Protein AF-K0Z8U5-F1 (afdb_monomer)

Nearest PDB structures (foldseek):
  7yaj-assembly1_A  TM=8.396E-01  e=2.736E-17  Homo sapiens
  8uyb-assembly1_A  TM=8.601E-01  e=5.332E-15  Escherichia coli K-12
  7yam-assembly1_A  TM=5.544E-01  e=5.414E-17  Homo sapiens
  6jxj-assembly1_A  TM=5.441E-01  e=4.461E-16  Sus scrofa
  3gwi-assembly1_A  TM=9.296E-01  e=2.106E-07  Escherichia coli K-12

Solvent-accessible surface area (backbone atoms only — not comparable to full-atom values): 11812 Å² total; per-residue (Å²): 96,87,86,70,42,52,50,75,49,80,42,83,42,98,88,65,31,29,40,35,44,36,39,26,40,48,82,56,49,54,79,26,38,53,25,32,39,62,93,82,50,73,43,70,62,48,70,70,56,50,52,51,52,53,50,54,51,49,58,40,16,58,68,38,21,54,61,35,26,38,29,31,43,80,36,78,64,82,67,94,60,93,40,68,74,71,66,61,43,73,20,32,33,58,50,78,46,73,43,74,77,77,75,62,86,63,50,37,56,52,44,50,54,34,48,76,72,71,41,85,68,70,49,77,38,67,46,55,57,57,27,48,50,34,46,31,36,75,35,59,64,40,59,87,85,61,84,68,80,32,70,43,41,38,68,62,53,70,74,44,51,72,74,55,39,48,75,49,54,83,60,44,43,33,34,17,49,43,52,60,68,49,54,56,50,54,53,50,36,46,43,74,73,72,44,90,82,85,86,86,75,93,51,87,70,66,112

Secondary structure (DSSP, 8-state):
-TTT-EEEEEEE-TTS-EEEEEEE-HHHHGGGEEEEEETTEEEE--HHHHHHHHHHHHHHHHTT-EEEEEEEEEESS--SS--HHHHSSSEEEEEEEEE--PPPTTHHHHHHHHHHTT----EE-SS-HHHHHHHHHHTTSS-TT--S--EEEHHHHHHS-HHHHHHHGGG-SEEES--HHHHHHHHHHHHHTT-------SSGGG-

pLDDT: mean 90.44, std 9.4, range [39.78, 98.44]

Structure (mmCIF, N/CA/C/O backbone):
data_AF-K0Z8U5-F1
#
_entry.id   AF-K0Z8U5-F1
#
loop_
_atom_site.group_PDB
_atom_site.id
_atom_site.type_symbol
_atom_site.label_atom_id
_atom_site.label_alt_id
_atom_site.label_comp_id
_atom_site.label_asym_id
_atom_site.label_entity_id
_atom_site.label_seq_id
_atom_site.pdbx_PDB_ins_code
_atom_site.Cartn_x
_atom_site.Cartn_y
_atom_site.Cartn_z
_atom_site.occu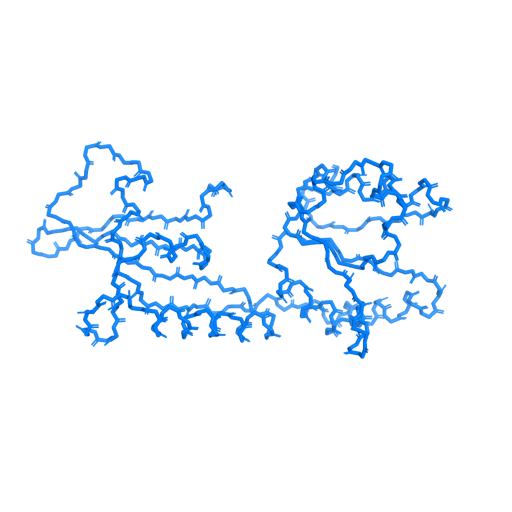pancy
_atom_site.B_iso_or_equiv
_atom_site.auth_seq_id
_atom_site.auth_comp_id
_atom_site.auth_asym_id
_atom_site.auth_atom_id
_atom_site.pdbx_PDB_model_num
ATOM 1 N N . ASP A 1 1 ? 13.680 -0.172 2.519 1.00 65.56 1 ASP A N 1
ATOM 2 C CA . ASP A 1 1 ? 13.754 1.242 2.908 1.00 65.56 1 ASP A CA 1
ATOM 3 C C . ASP A 1 1 ? 12.337 1.789 2.877 1.00 65.56 1 ASP A C 1
ATOM 5 O O . ASP A 1 1 ? 11.680 1.732 1.836 1.00 65.56 1 ASP A O 1
ATOM 9 N N . SER A 1 2 ? 11.855 2.156 4.061 1.00 70.56 2 SER A N 1
ATOM 10 C CA . SER A 1 2 ? 10.482 2.579 4.344 1.00 70.56 2 SER A CA 1
ATOM 11 C C . SER A 1 2 ? 10.116 3.881 3.635 1.00 70.56 2 SER A C 1
ATOM 13 O O . SER A 1 2 ? 8.944 4.080 3.312 1.00 70.56 2 SER A O 1
ATOM 15 N N . ASP A 1 3 ? 11.115 4.715 3.342 1.00 73.06 3 ASP A N 1
ATOM 16 C CA . ASP A 1 3 ? 10.921 6.046 2.775 1.00 73.06 3 ASP A CA 1
ATOM 17 C C . ASP A 1 3 ? 10.650 5.935 1.276 1.00 73.06 3 ASP A C 1
ATOM 19 O O . ASP A 1 3 ? 9.645 6.435 0.769 1.00 73.06 3 ASP A O 1
ATOM 23 N N . ARG A 1 4 ? 11.497 5.184 0.559 1.00 84.00 4 ARG A N 1
ATOM 24 C CA . ARG A 1 4 ? 11.338 4.988 -0.893 1.00 84.00 4 ARG A CA 1
ATOM 25 C C . ARG A 1 4 ? 10.306 3.930 -1.269 1.00 84.00 4 ARG A C 1
ATOM 27 O O . ARG A 1 4 ? 9.745 4.008 -2.354 1.00 84.00 4 ARG A O 1
ATOM 34 N N . LYS A 1 5 ? 10.063 2.929 -0.411 1.00 89.44 5 LYS A N 1
ATOM 35 C CA . LYS A 1 5 ? 9.128 1.804 -0.661 1.00 89.44 5 LYS A CA 1
ATOM 36 C C . LYS A 1 5 ? 9.431 1.003 -1.939 1.00 89.44 5 LYS A C 1
ATOM 38 O O . LYS A 1 5 ? 8.542 0.379 -2.522 1.00 89.44 5 LYS A O 1
ATOM 43 N N . LEU A 1 6 ? 10.697 1.006 -2.348 1.00 94.00 6 LEU A N 1
ATOM 44 C CA . LEU A 1 6 ? 11.231 0.288 -3.501 1.00 94.00 6 LEU A CA 1
ATOM 45 C C . LEU A 1 6 ? 12.344 -0.673 -3.066 1.00 94.00 6 LEU A C 1
ATOM 47 O O . LEU A 1 6 ? 12.967 -0.516 -2.011 1.00 94.00 6 LEU A O 1
ATOM 51 N N . MET A 1 7 ? 12.594 -1.670 -3.907 1.00 95.06 7 MET A N 1
ATOM 52 C CA . MET A 1 7 ? 13.719 -2.592 -3.836 1.00 95.06 7 MET A CA 1
ATOM 53 C C . MET A 1 7 ? 14.239 -2.818 -5.253 1.00 95.06 7 MET A C 1
ATOM 55 O O . MET A 1 7 ? 13.451 -3.105 -6.152 1.00 95.06 7 MET A O 1
ATOM 59 N N . SER A 1 8 ? 15.555 -2.758 -5.431 1.00 95.25 8 SER A N 1
ATOM 60 C CA . SER A 1 8 ? 16.218 -3.019 -6.706 1.00 95.25 8 SER A CA 1
ATOM 61 C C . SER A 1 8 ? 17.314 -4.067 -6.568 1.00 95.25 8 SER A C 1
ATOM 63 O O . SER A 1 8 ? 17.869 -4.284 -5.490 1.00 95.25 8 SER A O 1
ATOM 65 N N . THR A 1 9 ? 17.596 -4.742 -7.677 1.00 95.38 9 THR A N 1
ATOM 66 C CA . THR A 1 9 ? 18.697 -5.697 -7.827 1.00 95.38 9 THR A CA 1
ATOM 67 C C . THR A 1 9 ? 19.307 -5.541 -9.215 1.00 95.38 9 THR A C 1
ATOM 69 O O . THR A 1 9 ? 18.602 -5.174 -10.155 1.00 95.38 9 THR A O 1
ATOM 72 N N . VAL A 1 10 ? 20.606 -5.807 -9.338 1.00 95.94 10 VAL A N 1
ATOM 73 C CA . VAL A 1 10 ? 21.349 -5.697 -10.598 1.00 95.94 10 VAL A CA 1
ATOM 74 C C . VAL A 1 10 ? 21.877 -7.073 -10.979 1.00 95.94 10 VAL A C 1
ATOM 76 O O . VAL A 1 10 ? 22.509 -7.734 -10.156 1.00 95.94 10 VAL A O 1
ATOM 79 N N . HIS A 1 11 ? 21.619 -7.501 -12.213 1.00 96.19 11 HIS A N 1
ATOM 80 C CA . HIS A 1 11 ? 21.970 -8.832 -12.712 1.00 96.19 11 HIS A CA 1
ATOM 81 C C . HIS A 1 11 ? 22.732 -8.721 -14.033 1.00 96.19 11 HIS A C 1
ATOM 83 O O . HIS A 1 11 ? 22.285 -7.981 -14.910 1.00 96.19 11 HIS A O 1
ATOM 89 N N . PRO A 1 12 ? 23.851 -9.438 -14.219 1.00 96.69 12 PRO A N 1
ATOM 90 C CA . PRO A 1 12 ? 24.542 -9.468 -15.503 1.00 96.69 12 PRO A CA 1
ATOM 91 C C . PRO A 1 12 ? 23.703 -10.200 -16.561 1.00 96.69 12 PRO A C 1
ATOM 93 O O . PRO A 1 12 ? 23.043 -11.199 -16.267 1.00 96.69 12 PRO A O 1
ATOM 96 N N . LEU A 1 13 ? 23.761 -9.717 -17.799 1.00 96.88 13 LEU A N 1
ATOM 97 C CA . LEU A 1 13 ? 23.149 -10.328 -18.976 1.00 96.88 13 LEU A CA 1
ATOM 98 C C . LEU A 1 13 ? 24.218 -10.973 -19.880 1.00 96.88 13 LEU A C 1
ATOM 100 O O . LEU A 1 13 ? 25.388 -10.583 -19.831 1.00 96.88 13 LEU A O 1
ATOM 104 N N . PRO A 1 14 ? 23.848 -11.956 -20.727 1.00 95.44 14 PRO A N 1
ATOM 105 C CA . PRO A 1 14 ? 24.805 -12.671 -21.580 1.00 95.44 14 PRO A CA 1
ATOM 106 C C . PRO A 1 14 ? 25.551 -11.801 -22.602 1.00 95.44 14 PRO A C 1
ATOM 108 O O . PRO A 1 14 ? 26.626 -12.181 -23.056 1.00 95.44 14 PRO A O 1
ATOM 111 N N . ASP A 1 15 ? 24.988 -10.653 -22.978 1.00 94.19 15 ASP A N 1
ATOM 112 C CA . ASP A 1 15 ? 25.557 -9.697 -23.934 1.00 94.19 15 ASP A CA 1
ATOM 113 C C . ASP A 1 15 ? 26.516 -8.681 -23.284 1.00 94.19 15 ASP A C 1
ATOM 115 O O . ASP A 1 15 ? 26.980 -7.755 -23.947 1.00 94.19 15 ASP A O 1
ATOM 119 N N . GLY A 1 16 ? 26.826 -8.854 -21.994 1.00 93.75 16 GLY A N 1
ATOM 120 C CA . GLY A 1 16 ? 27.698 -7.965 -21.227 1.00 93.75 16 GLY A CA 1
ATOM 121 C C . GLY A 1 16 ? 26.987 -6.751 -20.625 1.00 93.75 16 GLY A C 1
ATOM 122 O O . GLY A 1 16 ? 27.638 -5.965 -19.940 1.00 93.75 16 GLY A O 1
ATOM 123 N N . LYS A 1 17 ? 25.673 -6.604 -20.841 1.00 96.81 17 LYS A N 1
ATOM 124 C CA . LYS A 1 17 ? 24.851 -5.569 -20.201 1.00 96.81 17 LYS A CA 1
ATOM 125 C C . LYS A 1 17 ? 24.371 -6.010 -18.821 1.00 96.81 17 LYS A C 1
ATOM 127 O O . LYS A 1 17 ? 24.611 -7.135 -18.383 1.00 96.81 17 LYS A O 1
ATOM 132 N N . PHE A 1 18 ? 23.643 -5.133 -18.138 1.00 96.75 18 PHE A N 1
ATOM 133 C CA . PHE A 1 18 ? 23.061 -5.406 -16.830 1.00 96.75 18 PHE A CA 1
ATOM 134 C C . PHE A 1 18 ? 21.564 -5.109 -16.814 1.00 96.75 18 PHE A C 1
ATOM 136 O O . PHE A 1 18 ? 21.116 -4.063 -17.281 1.00 96.75 18 PHE A O 1
ATOM 143 N N . LEU A 1 19 ? 20.797 -6.017 -16.218 1.00 96.94 19 LEU A N 1
ATOM 144 C CA . LEU A 1 19 ? 19.397 -5.829 -15.870 1.00 96.94 19 LEU A CA 1
ATOM 145 C C . LEU A 1 19 ? 19.305 -5.214 -14.476 1.00 96.94 19 LEU A C 1
ATOM 147 O O . LEU A 1 19 ? 19.685 -5.847 -13.491 1.00 96.94 19 LEU A O 1
ATOM 151 N N . VAL A 1 20 ? 18.730 -4.021 -14.381 1.00 97.44 20 VAL A N 1
ATOM 152 C CA . VAL A 1 20 ? 18.269 -3.462 -13.111 1.00 97.44 20 VAL A CA 1
ATOM 153 C C . VAL A 1 20 ? 16.794 -3.810 -12.967 1.00 97.44 20 VAL A C 1
ATOM 155 O O . VAL A 1 20 ? 15.966 -3.275 -13.698 1.00 97.44 20 VAL A O 1
ATOM 158 N N . ALA A 1 21 ? 16.467 -4.713 -12.046 1.00 97.56 21 ALA A N 1
ATOM 159 C CA . ALA A 1 21 ? 15.095 -5.109 -11.746 1.00 97.56 21 ALA A CA 1
ATOM 160 C C . ALA A 1 21 ? 14.625 -4.411 -10.469 1.00 97.56 21 ALA A C 1
ATOM 162 O O . ALA A 1 21 ? 15.293 -4.503 -9.435 1.00 97.56 21 ALA A O 1
ATOM 163 N N . VAL A 1 22 ? 13.477 -3.739 -10.537 1.00 97.62 22 VAL A N 1
ATOM 164 C CA . VAL A 1 22 ? 12.909 -2.944 -9.446 1.00 97.62 22 VAL A CA 1
ATOM 165 C C . VAL A 1 22 ? 11.493 -3.422 -9.147 1.00 97.62 22 VAL A C 1
ATOM 167 O O . VAL A 1 22 ? 10.680 -3.611 -10.050 1.00 97.62 22 VAL A O 1
ATOM 170 N N . LYS A 1 23 ? 11.183 -3.592 -7.863 1.00 97.06 23 LYS A N 1
ATOM 171 C CA . LYS A 1 23 ? 9.817 -3.805 -7.381 1.00 97.06 23 LYS A CA 1
ATOM 172 C C . LYS A 1 23 ? 9.485 -2.833 -6.264 1.00 97.06 23 LYS A C 1
ATOM 174 O O . LYS A 1 23 ? 10.374 -2.407 -5.525 1.00 97.06 23 LYS A O 1
ATOM 179 N N . GLY A 1 24 ? 8.207 -2.539 -6.078 1.00 95.06 24 GLY A N 1
ATOM 180 C CA . GLY A 1 24 ? 7.781 -1.747 -4.932 1.00 95.06 24 GLY A CA 1
ATOM 181 C C . GLY A 1 24 ? 6.331 -1.313 -4.984 1.00 95.06 24 GLY A C 1
ATOM 182 O O . GLY A 1 24 ? 5.525 -1.888 -5.717 1.00 95.06 24 GLY A O 1
ATOM 183 N N . ALA A 1 25 ? 6.013 -0.306 -4.173 1.00 92.62 25 ALA A N 1
ATOM 184 C CA . ALA A 1 25 ? 4.680 0.277 -4.130 1.00 92.62 25 ALA A CA 1
ATOM 185 C C . ALA A 1 25 ? 4.326 0.915 -5.496 1.00 92.62 25 ALA A C 1
ATOM 187 O O . ALA A 1 25 ? 5.146 1.682 -6.017 1.00 92.62 25 ALA A O 1
ATOM 188 N N . PRO A 1 26 ? 3.150 0.617 -6.086 1.00 94.19 26 PRO A N 1
ATOM 189 C CA . PRO A 1 26 ? 2.773 1.110 -7.414 1.00 94.19 26 PRO A CA 1
ATOM 190 C C . PRO A 1 26 ? 2.862 2.633 -7.565 1.00 94.19 26 PRO A C 1
ATOM 192 O O . PRO A 1 26 ? 3.443 3.121 -8.533 1.00 94.19 26 PRO A O 1
ATOM 195 N N . ASP A 1 27 ? 2.388 3.379 -6.564 1.00 90.12 27 ASP A N 1
ATOM 196 C CA . ASP A 1 27 ? 2.393 4.846 -6.517 1.00 90.12 27 ASP A CA 1
ATOM 197 C C . ASP A 1 27 ? 3.803 5.456 -6.530 1.00 90.12 27 ASP A C 1
ATOM 199 O O . ASP A 1 27 ? 4.004 6.563 -7.030 1.00 90.12 27 ASP A O 1
ATOM 203 N N . GLN A 1 28 ? 4.792 4.746 -5.983 1.00 92.94 28 GLN A N 1
ATOM 204 C CA . GLN A 1 28 ? 6.182 5.205 -5.947 1.00 92.94 28 GLN A CA 1
ATOM 205 C C . GLN A 1 28 ? 6.966 4.767 -7.179 1.00 92.94 28 GLN A C 1
ATOM 207 O O . GLN A 1 28 ? 7.781 5.535 -7.688 1.00 92.94 28 GLN A O 1
ATOM 212 N N . LEU A 1 29 ? 6.729 3.547 -7.670 1.00 95.75 29 LEU A N 1
ATOM 213 C CA . LEU A 1 29 ? 7.458 3.013 -8.817 1.00 95.75 29 LEU A CA 1
ATOM 214 C C . LEU A 1 29 ? 7.045 3.705 -10.118 1.00 95.75 29 LEU A C 1
ATOM 216 O O . LEU A 1 29 ? 7.905 4.020 -10.940 1.00 95.75 29 LEU A O 1
ATOM 220 N N . LEU A 1 30 ? 5.748 3.972 -10.298 1.00 95.38 30 LEU A N 1
ATOM 221 C CA . LEU A 1 30 ? 5.225 4.537 -11.542 1.00 95.38 30 LEU A CA 1
ATOM 222 C C . LEU A 1 30 ? 5.772 5.944 -11.816 1.00 95.38 30 LEU A C 1
ATOM 224 O O . LEU A 1 30 ? 6.106 6.250 -12.955 1.00 95.38 30 LEU A O 1
ATOM 228 N N . LYS A 1 31 ? 6.014 6.743 -10.766 1.00 94.56 31 LYS A N 1
ATOM 229 C CA . LYS A 1 31 ? 6.680 8.061 -10.849 1.00 94.56 31 LYS A CA 1
ATOM 230 C C . LYS A 1 31 ? 8.076 8.012 -11.478 1.00 94.56 31 LYS A C 1
ATOM 232 O O . LYS A 1 31 ? 8.595 9.044 -11.887 1.00 94.56 31 LYS A O 1
ATOM 237 N N . ARG A 1 32 ? 8.701 6.833 -11.512 1.00 95.88 32 ARG A N 1
ATOM 238 C CA . ARG A 1 32 ? 10.060 6.613 -12.024 1.00 95.88 32 ARG A CA 1
ATOM 239 C C . ARG A 1 32 ? 10.087 5.864 -13.357 1.00 95.88 32 ARG A C 1
ATOM 241 O O . ARG A 1 32 ? 11.167 5.588 -13.889 1.00 95.88 32 ARG 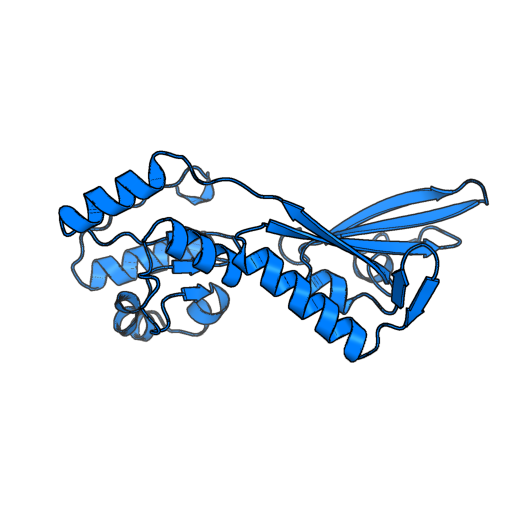A O 1
ATOM 248 N N . CYS A 1 33 ? 8.916 5.511 -13.883 1.00 97.56 33 CYS A N 1
ATOM 249 C CA . CYS A 1 33 ? 8.766 4.813 -15.149 1.00 97.56 33 CYS A CA 1
ATOM 250 C C . CYS A 1 33 ? 8.529 5.816 -16.282 1.00 97.56 33 CYS A C 1
ATOM 252 O O . CYS A 1 33 ? 7.725 6.732 -16.154 1.00 97.56 33 CYS A O 1
ATOM 254 N N . VAL A 1 34 ? 9.216 5.619 -17.404 1.00 97.25 34 VAL A N 1
ATOM 255 C CA . VAL A 1 34 ? 9.076 6.445 -18.620 1.00 97.25 34 VAL A CA 1
ATOM 256 C C . VAL A 1 34 ? 8.438 5.669 -19.771 1.00 97.25 34 VAL A C 1
ATOM 258 O O . VAL A 1 34 ? 7.909 6.253 -20.715 1.00 97.25 34 VAL A O 1
ATOM 261 N N . ALA A 1 35 ? 8.475 4.340 -19.693 1.00 97.88 35 ALA A N 1
ATOM 262 C CA . ALA A 1 35 ? 7.951 3.430 -20.696 1.00 97.88 35 ALA A CA 1
ATOM 263 C C . ALA A 1 35 ? 7.291 2.219 -20.034 1.00 97.88 35 ALA A C 1
ATOM 265 O O . ALA A 1 35 ? 7.452 1.982 -18.837 1.00 97.88 35 ALA A O 1
ATOM 266 N N . ARG A 1 36 ? 6.555 1.449 -20.826 1.00 97.50 36 ARG A N 1
ATOM 267 C CA . ARG A 1 36 ? 5.916 0.189 -20.453 1.00 97.50 36 ARG A CA 1
ATOM 268 C C . ARG A 1 36 ? 6.308 -0.899 -21.436 1.00 97.50 36 ARG A C 1
ATOM 270 O O . ARG A 1 36 ? 6.367 -0.648 -22.637 1.00 97.50 36 ARG A O 1
ATOM 277 N N . ASP A 1 37 ? 6.503 -2.103 -20.931 1.00 97.62 37 ASP A N 1
ATOM 278 C CA . ASP A 1 37 ? 6.678 -3.309 -21.723 1.00 97.62 37 ASP A CA 1
ATOM 279 C C . ASP A 1 37 ? 5.365 -4.098 -21.732 1.00 97.62 37 ASP A C 1
ATOM 281 O O . ASP A 1 37 ? 4.849 -4.495 -20.687 1.00 97.62 37 ASP A O 1
ATOM 285 N N . LYS A 1 38 ? 4.811 -4.321 -22.925 1.00 94.25 38 LYS A N 1
ATOM 286 C CA . LYS A 1 38 ? 3.685 -5.229 -23.138 1.00 94.25 38 LYS A CA 1
ATOM 287 C C . LYS A 1 38 ? 4.152 -6.418 -23.970 1.00 94.25 38 LYS A C 1
ATOM 289 O O . LYS A 1 38 ? 3.986 -6.434 -25.186 1.00 94.25 38 LYS A O 1
ATOM 294 N N . ALA A 1 39 ? 4.699 -7.427 -23.294 1.00 91.88 39 ALA A N 1
ATOM 295 C CA . ALA A 1 39 ? 5.162 -8.674 -23.909 1.00 91.88 39 ALA A CA 1
ATOM 296 C C . ALA A 1 39 ? 6.176 -8.462 -25.057 1.00 91.88 39 ALA A C 1
ATOM 298 O O . ALA A 1 39 ? 6.078 -9.085 -26.113 1.00 91.88 39 ALA A O 1
ATOM 299 N N . GLY A 1 40 ? 7.144 -7.573 -24.844 1.00 93.06 40 GLY A N 1
ATOM 300 C CA . GLY A 1 40 ? 8.189 -7.182 -25.790 1.00 93.06 40 GLY A CA 1
ATOM 301 C C . GLY A 1 40 ? 7.898 -5.883 -26.546 1.00 93.06 40 GLY A C 1
ATOM 302 O O . GLY A 1 40 ? 8.814 -5.315 -27.138 1.00 93.06 40 GLY A O 1
ATOM 303 N N . ASP A 1 41 ? 6.656 -5.387 -26.527 1.00 95.75 41 ASP A N 1
ATOM 304 C CA . ASP A 1 41 ? 6.315 -4.070 -27.071 1.00 95.75 41 ASP A CA 1
ATOM 305 C C . ASP A 1 41 ? 6.639 -2.982 -26.039 1.00 95.75 41 ASP A C 1
ATOM 307 O O . ASP A 1 41 ? 5.860 -2.742 -25.110 1.00 95.75 41 ASP A O 1
ATOM 311 N N . VAL A 1 42 ? 7.798 -2.338 -26.189 1.00 97.50 42 VAL A N 1
ATOM 312 C CA . VAL A 1 42 ? 8.224 -1.228 -25.329 1.00 97.50 42 VAL A CA 1
ATOM 313 C C . VAL A 1 42 ? 7.766 0.097 -25.929 1.00 97.50 42 VAL A C 1
ATOM 315 O O . VAL A 1 42 ? 8.223 0.493 -27.000 1.00 97.50 42 VAL A O 1
ATOM 318 N N . ALA A 1 43 ? 6.899 0.812 -25.212 1.00 97.19 43 ALA A N 1
ATOM 319 C CA . ALA A 1 43 ? 6.380 2.114 -25.628 1.00 97.19 43 ALA A CA 1
ATOM 320 C C . ALA A 1 43 ? 6.370 3.111 -24.457 1.00 97.19 43 ALA A C 1
ATOM 322 O O . ALA A 1 43 ? 6.282 2.678 -23.307 1.00 97.19 43 ALA A O 1
ATOM 323 N N . PRO A 1 44 ? 6.433 4.432 -24.708 1.00 97.56 44 PRO A N 1
ATOM 324 C CA . PRO A 1 44 ? 6.260 5.436 -23.660 1.00 97.56 44 PRO A CA 1
ATOM 325 C C . PRO A 1 44 ? 4.946 5.252 -22.890 1.00 97.56 44 PRO A C 1
ATOM 327 O O . PRO A 1 44 ? 3.944 4.810 -23.459 1.00 97.56 44 PRO A O 1
ATOM 330 N N . ILE A 1 45 ? 4.945 5.602 -21.603 1.00 96.25 45 ILE A N 1
ATOM 331 C CA . ILE A 1 45 ? 3.702 5.699 -20.829 1.00 96.25 45 ILE A CA 1
ATOM 332 C C . ILE A 1 45 ? 3.045 7.031 -21.193 1.00 96.25 45 ILE A C 1
ATOM 334 O O . ILE A 1 45 ? 3.563 8.093 -20.856 1.00 96.25 45 ILE A O 1
ATOM 338 N N . ASP A 1 46 ? 1.925 6.964 -21.908 1.00 94.62 46 ASP A N 1
ATOM 339 C CA . ASP A 1 46 ? 1.042 8.107 -22.123 1.00 94.62 46 ASP A CA 1
ATOM 340 C C . ASP A 1 46 ? -0.047 8.173 -21.037 1.00 94.62 46 ASP A C 1
ATOM 342 O O . ASP A 1 46 ? -0.153 7.294 -20.179 1.00 94.62 46 ASP A O 1
ATOM 346 N N . GLU A 1 47 ? -0.864 9.227 -21.074 1.00 94.38 47 GLU A N 1
ATOM 347 C CA . GLU A 1 47 ? -1.950 9.453 -20.111 1.00 94.38 47 GLU A CA 1
ATOM 348 C C . GLU A 1 47 ? -2.934 8.272 -20.064 1.00 94.38 47 GLU A C 1
ATOM 350 O O . GLU A 1 47 ? -3.279 7.794 -18.988 1.00 94.38 47 GLU A O 1
ATOM 355 N N . LYS A 1 48 ? -3.289 7.702 -21.223 1.00 95.12 48 LYS A N 1
ATOM 356 C CA . LYS A 1 48 ? -4.217 6.562 -21.298 1.00 95.12 48 LYS A CA 1
ATOM 357 C C . LYS A 1 48 ? -3.653 5.311 -20.633 1.00 95.12 48 LYS A C 1
ATOM 359 O O . LYS A 1 48 ? -4.385 4.582 -19.967 1.00 95.12 48 LYS A O 1
ATOM 364 N N . VAL A 1 49 ? -2.369 5.024 -20.845 1.00 94.56 49 VAL A N 1
ATOM 365 C CA . VAL A 1 49 ? -1.691 3.900 -20.191 1.00 94.56 49 VAL A CA 1
ATOM 366 C C . VAL A 1 49 ? -1.584 4.150 -18.691 1.00 94.56 49 VAL A C 1
ATOM 368 O O . VAL A 1 49 ? -1.818 3.226 -17.914 1.00 94.56 49 VAL A O 1
ATOM 371 N N . ASN A 1 50 ? -1.256 5.376 -18.285 1.00 94.06 50 ASN A N 1
ATOM 372 C CA . ASN A 1 50 ? -1.173 5.746 -16.879 1.00 94.06 50 ASN A CA 1
ATOM 373 C C . ASN A 1 50 ? -2.518 5.523 -16.167 1.00 94.06 50 ASN A C 1
ATOM 375 O O . ASN A 1 50 ? -2.570 4.814 -15.160 1.00 94.06 50 ASN A O 1
ATOM 379 N N . ASP A 1 51 ? -3.613 6.022 -16.743 1.00 95.31 51 ASP A N 1
ATOM 380 C CA . ASP A 1 51 ? -4.970 5.858 -16.210 1.00 95.31 51 ASP A CA 1
ATOM 381 C C . ASP A 1 51 ? -5.382 4.386 -16.120 1.00 95.31 51 ASP A C 1
ATOM 383 O O . ASP A 1 51 ? -5.972 3.953 -15.128 1.00 95.31 51 ASP A O 1
ATOM 387 N N . LEU A 1 52 ? -5.023 3.582 -17.125 1.00 95.31 52 LEU A N 1
ATOM 388 C CA . LEU A 1 52 ? -5.281 2.144 -17.114 1.00 95.31 52 LEU A CA 1
ATOM 389 C C . LEU A 1 52 ? -4.533 1.435 -15.973 1.00 95.31 52 LEU A C 1
ATOM 391 O O . LEU A 1 52 ? -5.103 0.567 -15.312 1.00 95.31 52 LEU A O 1
ATOM 395 N N . ILE A 1 53 ? -3.269 1.794 -15.720 1.00 95.31 53 ILE A N 1
ATOM 396 C CA . ILE A 1 53 ? -2.485 1.224 -14.612 1.00 95.31 53 ILE A CA 1
ATOM 397 C C . ILE A 1 53 ? -3.118 1.601 -13.269 1.00 95.31 53 ILE A C 1
ATOM 399 O O . ILE A 1 53 ? -3.279 0.731 -12.411 1.00 95.31 53 ILE A O 1
ATOM 403 N N . HIS A 1 54 ? -3.513 2.864 -13.092 1.00 93.69 54 HIS A N 1
ATOM 404 C CA . HIS A 1 54 ? -4.177 3.324 -11.871 1.00 93.69 54 HIS A CA 1
ATOM 405 C C . HIS A 1 54 ? -5.533 2.648 -11.648 1.00 93.69 54 HIS A C 1
ATOM 407 O O . HIS A 1 54 ? -5.824 2.234 -10.524 1.00 93.69 54 HIS A O 1
ATOM 413 N N . THR A 1 55 ? -6.322 2.471 -12.709 1.00 95.31 55 THR A N 1
ATOM 414 C CA . THR A 1 55 ? -7.607 1.760 -12.656 1.00 95.31 55 THR A CA 1
ATOM 415 C C . THR A 1 55 ? -7.400 0.319 -12.194 1.00 95.31 55 THR A C 1
ATOM 417 O O . THR A 1 55 ? -7.970 -0.087 -11.185 1.00 95.31 55 THR A O 1
ATOM 420 N N . ASN A 1 56 ? -6.494 -0.424 -12.839 1.00 95.38 56 ASN A N 1
ATOM 421 C CA . ASN A 1 56 ? -6.200 -1.812 -12.467 1.00 95.38 56 ASN A CA 1
ATOM 422 C C . ASN A 1 56 ? -5.657 -1.934 -11.034 1.00 95.38 56 ASN A C 1
ATOM 424 O O . ASN A 1 56 ? -6.000 -2.872 -10.317 1.00 95.38 56 ASN A O 1
ATOM 428 N N . ASN A 1 57 ? -4.808 -0.996 -10.600 1.00 94.00 57 ASN A N 1
ATOM 429 C CA . ASN A 1 57 ? -4.311 -0.971 -9.225 1.00 94.00 57 ASN A CA 1
ATOM 430 C C . ASN A 1 57 ? -5.453 -0.777 -8.217 1.00 94.00 57 ASN A C 1
ATOM 432 O O . ASN A 1 57 ? -5.503 -1.482 -7.212 1.00 94.00 57 ASN A O 1
ATOM 436 N N . SER A 1 58 ? -6.379 0.138 -8.512 1.00 90.19 58 SER A N 1
ATOM 437 C CA . SER A 1 58 ? -7.539 0.421 -7.660 1.00 90.19 58 SER A CA 1
ATOM 438 C C . SER A 1 58 ? -8.485 -0.782 -7.592 1.00 90.19 58 SER A C 1
ATOM 440 O O . SER A 1 58 ? -8.895 -1.186 -6.508 1.00 90.19 58 SER A O 1
ATOM 442 N N . GLU A 1 59 ? -8.753 -1.442 -8.723 1.00 93.56 59 GLU A N 1
ATOM 443 C CA . GLU A 1 59 ? -9.559 -2.670 -8.769 1.00 93.56 59 GLU A CA 1
ATOM 444 C C . GLU A 1 59 ? -8.941 -3.818 -7.958 1.00 93.56 59 GLU A C 1
ATOM 446 O O . GLU A 1 59 ? -9.655 -4.547 -7.264 1.00 93.56 59 GLU A O 1
ATOM 451 N N . MET A 1 60 ? -7.616 -3.987 -8.020 1.00 93.38 60 MET A N 1
ATOM 452 C CA . MET A 1 60 ? -6.909 -4.966 -7.191 1.00 93.38 60 MET A CA 1
ATOM 453 C C . MET A 1 60 ? -6.979 -4.597 -5.703 1.00 93.38 60 MET A C 1
ATOM 455 O O . MET A 1 60 ? -7.205 -5.470 -4.864 1.00 93.38 60 MET A O 1
ATOM 459 N N . ALA A 1 61 ? -6.829 -3.316 -5.364 1.00 87.12 61 ALA A N 1
ATOM 460 C CA . ALA A 1 61 ? -6.899 -2.852 -3.984 1.00 87.12 61 ALA A CA 1
ATOM 461 C C . ALA A 1 61 ? -8.309 -3.013 -3.386 1.00 87.12 61 ALA A C 1
ATOM 463 O O . ALA A 1 61 ? -8.429 -3.474 -2.254 1.00 87.12 61 ALA A O 1
ATOM 464 N N . HIS A 1 62 ? -9.370 -2.761 -4.164 1.00 87.25 62 HIS A N 1
ATOM 465 C CA . HIS A 1 62 ? -10.765 -3.036 -3.778 1.00 87.25 62 HIS A CA 1
ATOM 466 C C . HIS A 1 62 ? -11.028 -4.528 -3.534 1.00 87.25 62 HIS A C 1
ATOM 468 O O . HIS A 1 62 ? -11.889 -4.909 -2.741 1.00 87.25 62 HIS A O 1
ATOM 474 N N . GLN A 1 63 ? -10.252 -5.399 -4.176 1.00 87.50 63 GLN A N 1
ATOM 475 C CA . GLN A 1 63 ? -10.248 -6.831 -3.889 1.00 87.50 63 GLN A CA 1
ATOM 476 C C . GLN A 1 63 ? -9.407 -7.195 -2.652 1.00 87.50 63 GLN A C 1
ATOM 478 O O . GLN A 1 63 ? -9.179 -8.382 -2.405 1.00 87.50 63 GLN A O 1
ATOM 483 N N . ALA A 1 64 ? -9.000 -6.206 -1.852 1.00 84.88 64 ALA A N 1
ATOM 484 C CA . ALA A 1 64 ? -8.109 -6.335 -0.703 1.00 84.88 64 ALA A CA 1
ATOM 485 C C . ALA A 1 64 ? -6.775 -7.021 -1.040 1.00 84.88 64 ALA A C 1
ATOM 487 O O . ALA A 1 64 ? -6.162 -7.673 -0.196 1.00 84.88 64 ALA A O 1
ATOM 488 N N . LEU A 1 65 ? -6.315 -6.901 -2.288 1.00 88.75 65 LEU A N 1
ATOM 489 C CA . LEU A 1 65 ? -5.008 -7.409 -2.671 1.00 88.75 65 LEU A CA 1
ATOM 490 C C . LEU A 1 65 ? -3.942 -6.396 -2.266 1.00 88.75 65 LEU A C 1
ATOM 492 O O . LEU A 1 65 ? -4.044 -5.201 -2.546 1.00 88.75 65 LEU A O 1
ATOM 496 N N . ARG A 1 66 ? -2.860 -6.892 -1.673 1.00 89.25 66 ARG A N 1
ATOM 497 C CA . ARG A 1 66 ? -1.601 -6.166 -1.578 1.00 89.25 66 ARG A CA 1
ATOM 498 C C . ARG A 1 66 ? -0.962 -6.142 -2.962 1.00 89.25 66 ARG A C 1
ATOM 500 O O . ARG A 1 66 ? -0.577 -7.182 -3.494 1.00 89.25 66 ARG A O 1
ATOM 507 N N . VAL A 1 67 ? -0.836 -4.954 -3.542 1.00 92.25 67 VAL A N 1
ATOM 508 C CA . VAL A 1 67 ? -0.309 -4.787 -4.902 1.00 92.25 67 VAL A CA 1
ATOM 509 C C . VAL A 1 67 ? 1.161 -4.377 -4.869 1.00 92.25 67 VAL A C 1
ATOM 511 O O . VAL A 1 67 ? 1.552 -3.446 -4.163 1.00 92.25 67 VAL A O 1
ATOM 514 N N . LEU A 1 68 ? 1.986 -5.060 -5.660 1.00 95.00 68 LEU A N 1
ATOM 515 C CA . LEU A 1 68 ? 3.343 -4.638 -6.001 1.00 95.00 68 LEU A CA 1
ATOM 516 C C . LEU A 1 68 ? 3.429 -4.347 -7.494 1.00 95.00 68 LEU A C 1
ATOM 518 O O . LEU A 1 68 ? 2.875 -5.079 -8.308 1.00 95.00 68 LEU A O 1
ATOM 522 N N . ALA A 1 69 ? 4.178 -3.313 -7.852 1.00 97.44 69 ALA A N 1
ATOM 523 C CA . ALA A 1 69 ? 4.552 -3.047 -9.230 1.00 97.44 69 ALA A CA 1
ATOM 524 C C . ALA A 1 69 ? 5.967 -3.565 -9.508 1.00 97.44 69 ALA A C 1
ATOM 526 O O . ALA A 1 69 ? 6.831 -3.537 -8.624 1.00 97.44 69 ALA A O 1
ATOM 527 N N . GLY A 1 70 ? 6.192 -4.024 -10.739 1.00 98.00 70 GLY A N 1
ATOM 528 C CA . GLY A 1 70 ? 7.502 -4.407 -11.257 1.00 98.00 70 GLY A CA 1
ATOM 529 C C . GLY A 1 70 ? 7.920 -3.519 -12.425 1.00 98.00 70 GLY A C 1
ATOM 530 O O . GLY A 1 70 ? 7.112 -3.202 -13.302 1.00 98.00 70 GLY A O 1
ATOM 531 N N . ALA A 1 71 ? 9.192 -3.147 -12.469 1.00 98.31 71 ALA A N 1
ATOM 532 C CA . ALA A 1 71 ? 9.785 -2.399 -13.568 1.00 98.31 71 ALA A CA 1
ATOM 533 C C . ALA A 1 71 ? 11.262 -2.771 -13.736 1.00 98.31 71 ALA A C 1
ATOM 535 O O . ALA A 1 71 ? 11.883 -3.329 -12.828 1.00 98.31 71 ALA A O 1
ATOM 536 N N . TYR A 1 72 ? 11.841 -2.462 -14.890 1.00 98.00 72 TYR A N 1
ATOM 537 C CA . TYR A 1 72 ? 13.251 -2.729 -15.149 1.00 98.00 72 TYR A CA 1
ATOM 538 C C . TYR A 1 72 ? 13.903 -1.671 -16.030 1.00 98.00 72 TYR A C 1
ATOM 540 O O . TYR A 1 72 ? 13.230 -0.877 -16.676 1.00 98.00 72 TYR A O 1
ATOM 548 N N . LYS A 1 73 ? 15.231 -1.688 -16.097 1.00 96.88 73 LYS A N 1
ATOM 549 C CA . LYS A 1 73 ? 15.985 -1.078 -17.196 1.00 96.88 73 LYS A CA 1
ATOM 550 C C . LYS A 1 73 ? 17.214 -1.913 -17.520 1.00 96.88 73 LYS A C 1
ATOM 552 O O . LYS A 1 73 ? 17.690 -2.674 -16.678 1.00 96.88 73 LYS A O 1
ATOM 557 N N . ILE A 1 74 ? 17.721 -1.756 -18.736 1.00 96.06 74 ILE A N 1
ATOM 558 C CA . ILE A 1 74 ? 18.976 -2.367 -19.174 1.00 96.06 74 ILE A CA 1
ATOM 559 C C . ILE A 1 74 ? 20.024 -1.262 -19.261 1.00 96.06 74 ILE A C 1
ATOM 561 O O . ILE A 1 74 ? 19.767 -0.220 -19.862 1.00 96.06 74 ILE A O 1
ATOM 565 N N . VAL A 1 75 ? 21.185 -1.483 -18.653 1.00 95.25 75 VAL A N 1
ATOM 566 C CA . VAL A 1 75 ? 22.307 -0.535 -18.639 1.00 95.25 75 VAL A CA 1
ATOM 567 C C . VAL A 1 75 ? 23.576 -1.212 -19.144 1.00 95.25 75 VAL A C 1
ATOM 569 O O . VAL A 1 75 ? 23.768 -2.409 -18.932 1.00 95.25 75 VAL A O 1
ATOM 572 N N . ASP A 1 76 ? 24.443 -0.459 -19.819 1.00 95.38 76 ASP A N 1
ATOM 573 C CA . ASP A 1 76 ? 25.692 -1.003 -20.370 1.00 95.38 76 ASP A CA 1
ATOM 574 C C . ASP A 1 76 ? 26.782 -1.171 -19.292 1.00 95.38 76 ASP A C 1
ATOM 576 O O . ASP A 1 76 ? 27.672 -2.005 -19.427 1.00 95.38 76 ASP A O 1
ATOM 580 N N . SER A 1 77 ? 26.697 -0.420 -18.191 1.00 92.94 77 SER A N 1
ATOM 581 C CA . SER A 1 77 ? 27.571 -0.550 -17.024 1.00 92.94 77 SER A CA 1
ATOM 582 C C . SER A 1 77 ? 26.802 -0.307 -15.727 1.00 92.94 77 SER A C 1
ATOM 584 O O . SER A 1 77 ? 25.778 0.380 -15.702 1.00 92.94 77 SER A O 1
ATOM 586 N N . ILE A 1 78 ? 27.298 -0.883 -14.631 1.00 89.06 78 ILE A N 1
ATOM 587 C CA . ILE A 1 78 ? 26.798 -0.571 -13.291 1.00 89.06 78 ILE A CA 1
ATOM 588 C C . ILE A 1 78 ? 27.278 0.846 -12.929 1.00 89.06 78 ILE A C 1
ATOM 590 O O . ILE A 1 78 ? 28.478 1.104 -13.064 1.00 89.06 78 ILE A O 1
ATOM 594 N N . PRO A 1 79 ? 26.390 1.757 -12.484 1.00 83.69 79 PRO A N 1
ATOM 595 C CA . PRO A 1 79 ? 26.797 3.082 -12.027 1.00 83.69 79 PRO A CA 1
ATOM 596 C C . PRO A 1 79 ? 27.818 3.000 -10.888 1.00 83.69 79 PRO A C 1
ATOM 598 O O . PRO A 1 79 ? 27.740 2.102 -10.047 1.00 83.69 79 PRO A O 1
ATOM 601 N N . GLU A 1 80 ? 28.756 3.949 -10.840 1.00 82.19 80 GLU A N 1
ATOM 602 C CA . GLU A 1 80 ? 29.757 4.014 -9.766 1.00 82.19 80 GLU A CA 1
ATOM 603 C C . GLU A 1 80 ? 29.095 4.220 -8.395 1.00 82.19 80 GLU A C 1
ATOM 605 O O . GLU A 1 80 ? 29.536 3.634 -7.404 1.00 82.19 80 GLU A O 1
ATOM 610 N N . ASN A 1 81 ? 27.995 4.984 -8.344 1.00 83.75 81 ASN A N 1
ATOM 611 C CA . ASN A 1 81 ? 27.222 5.188 -7.128 1.00 83.75 81 ASN A CA 1
ATOM 612 C C . ASN A 1 81 ? 25.932 4.359 -7.163 1.00 83.75 81 ASN A C 1
ATOM 614 O O . ASN A 1 81 ? 24.996 4.619 -7.913 1.00 83.75 81 ASN A O 1
ATOM 618 N N . LEU A 1 82 ? 25.821 3.381 -6.266 1.00 85.00 82 LEU A N 1
ATOM 619 C CA . LEU A 1 82 ? 24.621 2.546 -6.135 1.00 85.00 82 LEU A CA 1
ATOM 620 C C . LEU A 1 82 ? 23.516 3.262 -5.342 1.00 85.00 82 LEU A C 1
ATOM 622 O O . LEU A 1 82 ? 23.0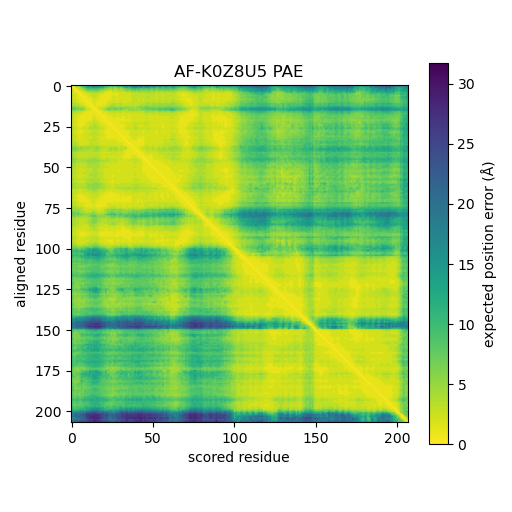51 2.780 -4.308 1.00 85.00 82 LEU A O 1
ATOM 626 N N . THR A 1 83 ? 23.110 4.441 -5.810 1.00 87.81 83 THR A N 1
ATOM 627 C CA . THR A 1 83 ? 22.029 5.224 -5.208 1.00 87.81 83 THR A CA 1
ATOM 628 C C . THR A 1 83 ? 20.684 4.895 -5.850 1.00 87.81 83 THR A C 1
ATOM 630 O O . THR A 1 83 ? 20.588 4.467 -7.001 1.00 87.81 83 THR A O 1
ATOM 633 N N . SER A 1 84 ? 19.611 5.127 -5.090 1.00 85.88 84 SER A N 1
ATOM 634 C CA . SER A 1 84 ? 18.226 5.021 -5.569 1.00 85.88 84 SER A CA 1
ATOM 635 C C . SER A 1 84 ? 17.972 5.917 -6.787 1.00 85.88 84 SER A C 1
ATOM 637 O O . SER A 1 84 ? 17.282 5.519 -7.721 1.00 85.88 84 SER A O 1
ATOM 639 N N . GLU A 1 85 ? 18.567 7.109 -6.808 1.00 85.62 85 GLU A N 1
ATOM 640 C CA . GLU A 1 85 ? 18.386 8.076 -7.888 1.00 85.62 85 GLU A CA 1
ATOM 641 C C . GLU A 1 85 ? 19.024 7.608 -9.204 1.00 85.62 85 GLU A C 1
ATOM 643 O O . GLU A 1 85 ? 18.403 7.708 -10.263 1.00 85.62 85 GLU A O 1
ATOM 648 N N . GLU A 1 86 ? 20.216 7.015 -9.147 1.00 86.75 86 GLU A N 1
ATOM 649 C CA . GLU A 1 86 ? 20.897 6.512 -10.344 1.00 86.75 86 GLU A CA 1
ATOM 650 C C . GLU A 1 86 ? 20.299 5.181 -10.834 1.00 86.75 86 GLU A C 1
ATOM 652 O O . GLU A 1 86 ? 20.110 4.969 -12.039 1.00 86.75 86 GLU A O 1
ATOM 657 N N . LEU A 1 87 ? 19.944 4.271 -9.921 1.00 90.44 87 LEU A N 1
ATOM 658 C CA . LEU A 1 87 ? 19.475 2.930 -10.282 1.00 90.44 87 LEU A CA 1
ATOM 659 C C . LEU A 1 87 ? 17.981 2.858 -10.598 1.00 90.44 87 LEU A C 1
ATOM 661 O O . LEU A 1 87 ? 17.589 2.093 -11.474 1.00 90.44 87 LEU A O 1
ATOM 665 N N . GLU A 1 88 ? 17.136 3.636 -9.930 1.00 94.31 88 GLU A N 1
ATOM 666 C CA . GLU A 1 88 ? 15.688 3.387 -9.918 1.00 94.31 88 GLU A CA 1
ATOM 667 C C . GLU A 1 88 ? 14.886 4.415 -10.719 1.00 94.31 88 GLU A C 1
ATOM 669 O O . GLU A 1 88 ? 13.676 4.471 -10.559 1.00 94.31 88 GLU A O 1
ATOM 674 N N . ASN A 1 89 ? 15.532 5.206 -11.581 1.00 94.56 89 ASN A N 1
ATOM 675 C CA . ASN A 1 89 ? 14.886 6.128 -12.523 1.00 94.56 89 ASN A CA 1
ATOM 676 C C . ASN A 1 89 ? 15.003 5.665 -13.981 1.00 94.56 89 ASN A C 1
ATOM 678 O O . ASN A 1 89 ? 15.895 4.877 -14.322 1.00 94.56 89 ASN A O 1
ATOM 682 N N . ASN A 1 90 ? 14.132 6.221 -14.834 1.00 95.69 90 ASN A N 1
ATOM 683 C CA . ASN A 1 90 ? 14.005 5.912 -16.264 1.00 95.69 90 ASN A CA 1
ATOM 684 C C . ASN A 1 90 ? 13.683 4.434 -16.512 1.00 95.69 90 ASN A C 1
ATOM 686 O O . ASN A 1 90 ? 14.309 3.767 -17.335 1.00 95.69 90 ASN A O 1
ATOM 690 N N . LEU A 1 91 ? 12.732 3.913 -15.739 1.00 97.75 91 LEU A N 1
ATOM 691 C CA . LEU A 1 91 ? 12.355 2.507 -15.764 1.00 97.75 91 LEU A CA 1
ATOM 692 C C . LEU A 1 91 ? 11.302 2.208 -16.839 1.00 97.75 91 LEU A C 1
ATOM 694 O O . LEU A 1 91 ? 10.535 3.073 -17.269 1.00 97.75 91 LEU A O 1
ATOM 698 N N . ILE A 1 92 ? 11.256 0.940 -17.229 1.00 98.44 92 ILE A N 1
ATOM 699 C CA . ILE A 1 92 ? 10.250 0.326 -18.085 1.00 98.44 92 ILE A CA 1
ATOM 700 C C . ILE A 1 92 ? 9.322 -0.486 -17.179 1.00 98.44 92 ILE A C 1
ATOM 702 O O . ILE A 1 92 ? 9.726 -1.495 -16.598 1.00 98.44 92 ILE A O 1
ATOM 706 N N . PHE A 1 93 ? 8.086 -0.026 -17.022 1.00 98.44 93 PHE A N 1
ATOM 707 C CA . PHE A 1 93 ? 7.046 -0.706 -16.260 1.00 98.44 93 PHE A CA 1
ATOM 708 C C . PHE A 1 93 ? 6.671 -2.038 -16.917 1.00 98.44 93 PHE A C 1
ATOM 710 O O . PHE A 1 93 ? 6.486 -2.099 -18.128 1.00 9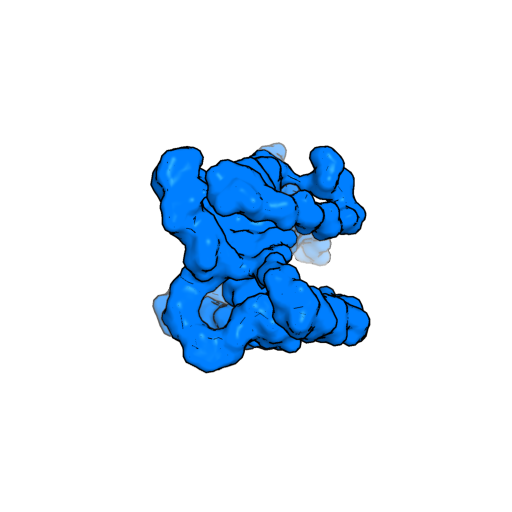8.44 93 PHE A O 1
ATOM 717 N N . THR A 1 94 ? 6.514 -3.095 -16.120 1.00 97.06 94 THR A N 1
ATOM 718 C CA . THR A 1 94 ? 6.152 -4.437 -16.622 1.00 97.06 94 THR A CA 1
ATOM 719 C C . THR A 1 94 ? 4.733 -4.836 -16.254 1.00 97.06 94 THR A C 1
ATOM 721 O O . THR A 1 94 ? 4.012 -5.389 -17.080 1.00 97.06 94 THR A O 1
ATOM 724 N N . GLY A 1 95 ? 4.308 -4.560 -15.021 1.00 96.69 95 GLY A N 1
ATOM 725 C CA . GLY A 1 95 ? 2.996 -4.981 -14.556 1.00 96.69 95 GLY A CA 1
ATOM 726 C C . GLY A 1 95 ? 2.786 -4.834 -13.056 1.00 96.69 95 GLY A C 1
ATOM 727 O O . GLY A 1 95 ? 3.684 -4.450 -12.301 1.00 96.69 95 GLY A O 1
ATOM 728 N N . LEU A 1 96 ? 1.560 -5.170 -12.655 1.00 97.44 96 LEU A N 1
ATOM 729 C CA . LEU A 1 96 ? 1.111 -5.258 -11.272 1.00 97.44 96 LEU A CA 1
ATOM 730 C C . LEU A 1 96 ? 0.992 -6.725 -10.860 1.00 97.44 96 LEU A C 1
ATOM 732 O O . LEU A 1 96 ? 0.594 -7.578 -11.652 1.00 97.44 96 LEU A O 1
ATOM 736 N N . ILE A 1 97 ? 1.311 -7.001 -9.603 1.00 96.12 97 ILE A N 1
ATOM 737 C CA . ILE A 1 97 ? 1.178 -8.307 -8.969 1.00 96.12 97 ILE A CA 1
ATOM 738 C C . ILE A 1 97 ? 0.337 -8.100 -7.714 1.00 96.12 97 ILE A C 1
ATOM 740 O O . ILE A 1 97 ? 0.781 -7.431 -6.781 1.00 96.12 97 ILE A O 1
ATOM 744 N N . GLY A 1 98 ? -0.866 -8.670 -7.697 1.00 94.00 98 GLY A N 1
ATOM 745 C CA . GLY A 1 98 ? -1.718 -8.721 -6.513 1.00 94.00 98 GLY A CA 1
ATOM 746 C C . GLY A 1 98 ? -1.453 -9.993 -5.712 1.00 94.00 98 GLY A C 1
ATOM 747 O O . GLY A 1 98 ? -1.439 -11.089 -6.269 1.00 94.00 98 GLY A O 1
ATOM 748 N N . MET A 1 99 ? -1.250 -9.852 -4.407 1.00 92.38 99 MET A N 1
ATOM 749 C CA . MET A 1 99 ? -1.195 -10.963 -3.457 1.00 92.38 99 MET A CA 1
ATOM 750 C C . MET A 1 99 ? -2.190 -10.710 -2.334 1.00 92.38 99 MET A C 1
ATOM 752 O O . MET A 1 99 ? -2.341 -9.577 -1.892 1.00 92.38 99 MET A O 1
ATOM 756 N N . ILE A 1 100 ? -2.875 -11.752 -1.882 1.00 84.44 100 ILE A N 1
ATOM 757 C CA . ILE A 1 100 ? -3.785 -11.653 -0.745 1.00 84.44 100 ILE A CA 1
ATOM 758 C C . ILE A 1 100 ? -3.061 -12.128 0.511 1.00 84.44 100 ILE A C 1
ATOM 760 O O . ILE A 1 100 ? -2.440 -13.191 0.500 1.00 84.44 100 ILE A O 1
ATOM 764 N N . ASP A 1 101 ? -3.131 -11.325 1.566 1.00 78.31 101 ASP A N 1
ATOM 765 C CA . ASP A 1 101 ? -2.859 -11.776 2.926 1.00 78.31 101 ASP A CA 1
ATOM 766 C C . ASP A 1 101 ? -4.227 -11.980 3.586 1.00 78.31 101 ASP A C 1
ATOM 768 O O . ASP A 1 101 ? -4.883 -10.992 3.919 1.00 78.31 101 ASP A O 1
ATOM 772 N N . PRO A 1 102 ? -4.755 -13.216 3.604 1.00 77.44 102 PRO A N 1
ATOM 773 C CA . PRO A 1 102 ? -6.134 -13.442 3.995 1.00 77.44 102 PRO A CA 1
ATOM 774 C C . PRO A 1 102 ? -6.322 -13.146 5.480 1.00 77.44 102 PRO A C 1
ATOM 776 O O . PRO A 1 102 ? -5.528 -13.565 6.326 1.00 77.44 102 PRO A O 1
ATOM 779 N N . GLU A 1 103 ? -7.421 -12.477 5.806 1.00 81.56 103 GLU A N 1
ATOM 780 C CA . GLU A 1 103 ? -7.851 -12.309 7.181 1.00 81.56 103 GLU A CA 1
ATOM 781 C C . GLU A 1 103 ? -8.013 -13.661 7.891 1.00 81.56 103 GLU A C 1
ATOM 783 O O . GLU A 1 103 ? -8.360 -14.691 7.302 1.00 81.56 103 GLU A O 1
ATOM 788 N N . ARG A 1 104 ? -7.786 -13.656 9.207 1.00 85.75 104 ARG A N 1
ATOM 789 C CA . ARG A 1 104 ? -8.089 -14.817 10.045 1.00 85.75 104 ARG A CA 1
ATOM 790 C C . ARG A 1 104 ? -9.582 -15.124 9.953 1.00 85.75 104 ARG A C 1
ATOM 792 O O . ARG A 1 104 ? -10.400 -14.216 10.091 1.00 85.75 104 ARG A O 1
ATOM 799 N N . ALA A 1 105 ? -9.937 -16.397 9.785 1.00 83.25 105 ALA A N 1
ATOM 800 C CA . ALA A 1 105 ? -11.331 -16.818 9.633 1.00 83.25 105 ALA A CA 1
ATOM 801 C C . ALA A 1 105 ? -12.208 -16.381 10.825 1.00 83.25 105 ALA A C 1
ATOM 803 O O . ALA A 1 105 ? -13.383 -16.067 10.662 1.00 83.25 105 ALA A O 1
ATOM 804 N N . GLU A 1 106 ? -11.621 -16.318 12.020 1.00 89.50 106 GLU A N 1
ATOM 805 C CA . GLU A 1 106 ? -12.270 -15.876 13.252 1.00 89.50 106 GLU A CA 1
ATOM 806 C C . GLU A 1 106 ? -12.443 -14.350 13.380 1.00 89.50 106 GLU A C 1
ATOM 808 O O . GLU A 1 106 ? -13.192 -13.897 14.246 1.00 89.50 106 GLU A O 1
ATOM 813 N N . ALA A 1 107 ? -11.781 -13.539 12.546 1.00 91.88 107 ALA A N 1
ATOM 814 C CA . ALA A 1 107 ? -11.755 -12.084 12.706 1.00 91.88 107 ALA A CA 1
ATOM 815 C C . ALA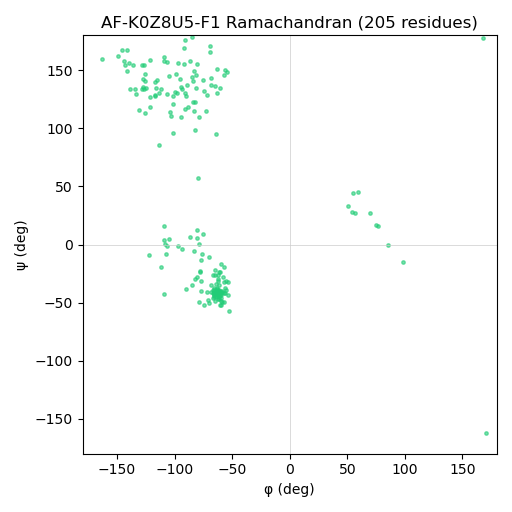 A 1 107 ? -13.134 -11.443 12.495 1.00 91.88 107 ALA A C 1
ATOM 817 O O . ALA A 1 107 ? -13.555 -10.618 13.305 1.00 91.88 107 ALA A O 1
ATOM 818 N N . ALA A 1 108 ? -13.856 -11.848 11.447 1.00 90.94 108 ALA A N 1
ATOM 819 C CA . ALA A 1 108 ? -15.190 -11.319 11.158 1.00 90.94 108 ALA A CA 1
ATOM 820 C C . ALA A 1 108 ? -16.181 -11.632 12.293 1.00 90.94 108 ALA A C 1
ATOM 822 O O . ALA A 1 108 ? -16.949 -10.772 12.724 1.00 90.94 108 ALA A O 1
ATOM 823 N N . GLU A 1 109 ? -16.109 -12.845 12.844 1.00 93.12 109 GLU A N 1
ATOM 824 C CA . GLU A 1 109 ? -16.937 -13.247 13.980 1.00 93.12 109 GLU A CA 1
ATOM 825 C C . GLU A 1 109 ? -16.591 -12.452 15.247 1.00 93.12 109 GLU A C 1
ATOM 827 O O . GLU A 1 109 ? -17.485 -11.984 15.950 1.00 93.12 109 GLU A O 1
ATOM 832 N N . ALA A 1 110 ? -15.303 -12.223 15.521 1.00 92.75 110 ALA A N 1
ATOM 833 C CA . ALA A 1 110 ? -14.875 -11.401 16.650 1.00 92.75 110 ALA A CA 1
ATOM 834 C C . ALA A 1 110 ? -15.377 -9.949 16.537 1.00 92.75 110 ALA A C 1
ATOM 836 O O . ALA A 1 110 ? -15.852 -9.385 17.525 1.00 92.75 110 ALA A O 1
ATOM 837 N N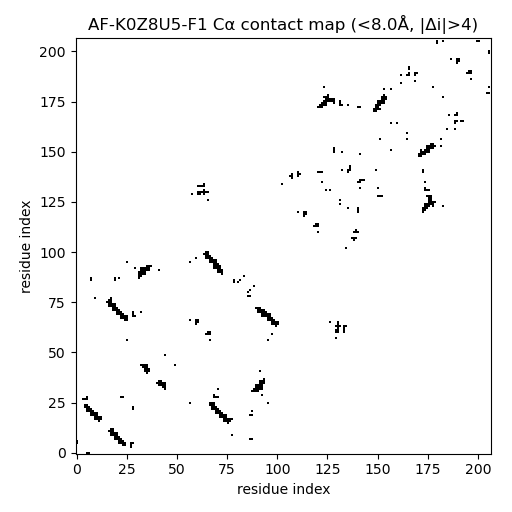 . VAL A 1 111 ? -15.327 -9.359 15.335 1.00 93.75 111 VAL A N 1
ATOM 838 C CA . VAL A 1 111 ? -15.879 -8.022 15.055 1.00 93.75 111 VAL A CA 1
ATOM 839 C C . VAL A 1 111 ? -17.389 -7.992 15.306 1.00 93.75 111 VAL A C 1
ATOM 841 O O . VAL A 1 111 ? -17.874 -7.077 15.977 1.00 93.75 111 VAL A O 1
ATOM 844 N N . ARG A 1 112 ? -18.126 -9.008 14.838 1.00 94.50 112 ARG A N 1
ATOM 845 C CA . ARG A 1 112 ? -19.574 -9.140 15.061 1.00 94.50 112 ARG A CA 1
ATOM 846 C C . ARG A 1 112 ? -19.911 -9.205 16.551 1.00 94.50 112 ARG A C 1
ATOM 848 O O . ARG A 1 112 ? -20.716 -8.407 17.029 1.00 94.50 112 ARG A O 1
ATOM 855 N N . VAL A 1 113 ? -19.263 -10.103 17.295 1.00 96.06 113 VAL A N 1
ATOM 856 C CA . VAL A 1 113 ? -19.486 -10.275 18.742 1.00 96.06 113 VAL A CA 1
ATOM 857 C C . VAL A 1 113 ? -19.160 -8.993 19.514 1.00 96.06 113 VAL A C 1
ATOM 859 O O . VAL A 1 113 ? -19.910 -8.605 20.410 1.00 96.06 113 VAL A O 1
ATOM 862 N N . ALA A 1 114 ? -18.079 -8.297 19.152 1.00 94.56 114 ALA A N 1
ATOM 863 C CA . ALA A 1 114 ? -17.723 -7.020 19.765 1.00 94.56 114 ALA A CA 1
ATOM 864 C C . ALA A 1 114 ? -18.816 -5.959 19.546 1.00 94.56 114 ALA A C 1
ATOM 866 O O . ALA A 1 114 ? -19.248 -5.325 20.512 1.00 94.56 114 ALA A O 1
ATOM 867 N N . LYS A 1 115 ? -19.319 -5.816 18.310 1.00 93.50 115 LYS A N 1
ATOM 868 C CA . LYS A 1 115 ? -20.410 -4.881 17.993 1.00 93.50 115 LYS A CA 1
ATOM 869 C C . LYS A 1 115 ? -21.691 -5.204 18.768 1.00 93.50 115 LYS A C 1
ATOM 871 O O . LYS A 1 115 ? -22.299 -4.294 19.326 1.00 93.50 115 LYS A O 1
ATOM 876 N N . GLU A 1 116 ? -22.072 -6.479 18.867 1.00 95.88 116 GLU A N 1
ATOM 877 C CA . GLU A 1 116 ? -23.243 -6.925 19.645 1.00 95.88 116 GLU A CA 1
ATOM 878 C C . GLU A 1 116 ? -23.117 -6.634 21.145 1.00 95.88 116 GLU A C 1
ATOM 880 O O . GLU A 1 116 ? -24.109 -6.330 21.806 1.00 95.88 116 GLU A O 1
ATOM 885 N N . ALA A 1 117 ? -21.894 -6.660 21.679 1.00 96.44 117 ALA A N 1
ATOM 886 C CA . ALA A 1 117 ? -21.599 -6.268 23.055 1.00 96.44 117 ALA A CA 1
ATOM 887 C C . ALA A 1 117 ? -21.531 -4.738 23.260 1.00 96.44 117 ALA A C 1
ATOM 889 O O . ALA A 1 117 ? -21.263 -4.279 24.372 1.00 96.44 117 ALA A O 1
ATOM 890 N N . GLY A 1 118 ? -21.749 -3.938 22.210 1.00 93.44 118 GLY A N 1
ATOM 891 C CA . GLY A 1 118 ? -21.645 -2.477 22.252 1.00 93.44 118 GLY A CA 1
ATOM 892 C C . GLY A 1 118 ? -20.205 -1.950 22.244 1.00 93.44 118 GLY A C 1
ATOM 893 O O . GLY A 1 118 ? -19.974 -0.785 22.572 1.00 93.44 118 GLY A O 1
ATOM 894 N N . ILE A 1 119 ? -19.229 -2.787 21.882 1.00 94.75 119 ILE A N 1
ATOM 895 C CA . ILE A 1 119 ? -17.823 -2.404 21.728 1.00 94.75 119 ILE A CA 1
ATOM 896 C C . ILE A 1 119 ? -17.611 -1.964 20.281 1.00 94.75 119 ILE A C 1
ATOM 898 O O . ILE A 1 119 ? -17.945 -2.696 19.354 1.00 94.75 119 ILE A O 1
ATOM 902 N N . ARG A 1 120 ? -17.034 -0.775 20.076 1.00 93.00 120 ARG A N 1
ATOM 903 C CA . ARG A 1 120 ? -16.703 -0.261 18.741 1.00 93.00 120 ARG A CA 1
ATOM 904 C C . ARG A 1 120 ? -15.353 -0.824 18.271 1.00 93.00 120 ARG A C 1
ATOM 906 O O . ARG A 1 120 ? -14.338 -0.469 18.869 1.00 93.00 120 ARG A O 1
ATOM 913 N N . PRO A 1 121 ? -15.309 -1.646 17.209 1.00 93.75 121 PRO A N 1
ATOM 914 C CA . PRO A 1 121 ? -14.057 -2.108 16.618 1.00 93.75 121 PRO A CA 1
ATOM 915 C C . PRO A 1 121 ? -13.409 -0.986 15.804 1.00 93.75 121 PRO A C 1
ATOM 917 O O . PRO A 1 121 ? -14.105 -0.232 15.124 1.00 93.75 121 PRO A O 1
ATOM 920 N N . ILE A 1 122 ? -12.082 -0.888 15.868 1.00 93.88 122 ILE A N 1
ATOM 921 C CA . ILE A 1 122 ? -11.282 0.091 15.123 1.00 93.88 122 ILE A CA 1
ATOM 922 C C . ILE A 1 122 ? -10.098 -0.644 14.502 1.00 93.88 122 ILE A C 1
ATOM 924 O O . ILE A 1 122 ? -9.384 -1.362 15.201 1.00 93.88 122 ILE A O 1
ATOM 928 N N . MET A 1 123 ? -9.885 -0.459 13.201 1.00 93.81 123 MET A N 1
ATOM 929 C CA . MET A 1 123 ? -8.736 -1.010 12.486 1.00 93.81 123 MET A CA 1
ATOM 930 C C . MET A 1 123 ? -7.600 0.009 12.441 1.00 93.81 123 MET A C 1
ATOM 932 O O . MET A 1 123 ? -7.811 1.168 12.095 1.00 93.81 123 MET A O 1
ATOM 936 N N . ILE A 1 124 ? -6.380 -0.430 12.742 1.00 93.81 124 ILE A N 1
ATOM 937 C CA . ILE A 1 124 ? -5.165 0.374 12.604 1.00 93.81 124 ILE A CA 1
ATOM 938 C C . ILE A 1 124 ? -4.138 -0.469 11.842 1.00 93.81 124 ILE A C 1
ATOM 940 O O . ILE A 1 124 ? -3.722 -1.512 12.338 1.00 93.81 124 ILE A O 1
ATOM 944 N N . THR A 1 125 ? -3.740 -0.047 10.640 1.00 90.38 125 THR A N 1
ATOM 945 C CA . THR A 1 125 ? -2.861 -0.827 9.750 1.00 90.38 125 THR A CA 1
ATOM 946 C C . THR A 1 125 ? -1.806 0.033 9.045 1.00 90.38 125 THR A C 1
ATOM 948 O O . THR A 1 125 ? -1.962 1.240 8.849 1.00 90.38 125 THR A O 1
ATOM 951 N N . GLY A 1 126 ? -0.704 -0.608 8.646 1.00 87.56 126 GLY A N 1
ATOM 952 C CA . GLY A 1 126 ? 0.319 -0.026 7.773 1.00 87.56 126 GLY A CA 1
ATOM 953 C C . GLY A 1 126 ? -0.009 -0.122 6.277 1.00 87.56 126 GLY A C 1
ATOM 954 O O . GLY A 1 126 ? 0.738 0.423 5.457 1.00 87.56 126 GLY A O 1
ATOM 955 N N . ASP A 1 127 ? -1.098 -0.803 5.916 1.00 86.69 127 ASP A N 1
ATOM 956 C CA . ASP A 1 127 ? -1.513 -1.006 4.528 1.00 86.69 127 ASP A CA 1
ATOM 957 C C . ASP A 1 127 ? -1.993 0.280 3.846 1.00 86.69 127 ASP A C 1
ATOM 959 O O . ASP A 1 127 ? -2.136 1.341 4.461 1.00 86.69 127 ASP A O 1
ATOM 963 N N . HIS A 1 128 ? -2.193 0.184 2.529 1.00 85.94 128 HIS A N 1
ATOM 964 C CA . HIS A 1 128 ? -2.797 1.248 1.732 1.00 85.94 128 HIS A CA 1
ATOM 965 C C . HIS A 1 128 ? -4.239 1.523 2.174 1.00 85.94 128 HIS A C 1
ATOM 967 O O . HIS A 1 128 ? -4.922 0.602 2.613 1.00 85.94 128 HIS A O 1
ATOM 973 N N . GLN A 1 129 ? -4.700 2.766 2.003 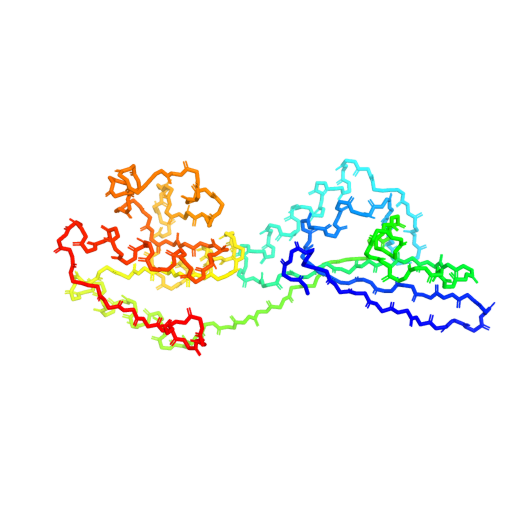1.00 89.44 129 GLN A N 1
ATOM 974 C CA . GLN A 1 129 ? -6.057 3.202 2.349 1.00 89.44 129 GLN A CA 1
ATOM 975 C C . GLN A 1 129 ? -7.128 2.305 1.719 1.00 89.44 129 GLN A C 1
ATOM 977 O O . GLN A 1 129 ? -7.878 1.673 2.451 1.00 89.44 129 GLN A O 1
ATOM 982 N N . ASP A 1 130 ? -7.122 2.165 0.393 1.00 86.75 130 ASP A N 1
ATOM 983 C CA . ASP A 1 130 ? -8.123 1.366 -0.333 1.00 86.75 130 ASP A CA 1
ATOM 984 C C . ASP A 1 130 ? -8.150 -0.107 0.109 1.00 86.75 130 ASP A C 1
ATOM 986 O O . ASP A 1 130 ? -9.212 -0.709 0.260 1.00 86.75 130 ASP A O 1
ATOM 990 N N . THR A 1 131 ? -6.976 -0.698 0.361 1.00 86.00 131 THR A N 1
ATOM 991 C CA . THR A 1 131 ? -6.871 -2.076 0.862 1.00 86.00 131 THR A CA 1
ATOM 992 C C . THR A 1 131 ? -7.429 -2.182 2.280 1.00 86.00 131 THR A C 1
ATOM 994 O O . THR A 1 131 ? -8.205 -3.090 2.565 1.00 86.00 131 THR A O 1
ATOM 997 N N . ALA A 1 132 ? -7.063 -1.252 3.166 1.00 89.94 132 ALA A N 1
ATOM 998 C CA . ALA A 1 132 ? -7.544 -1.219 4.544 1.00 89.94 132 ALA A CA 1
ATOM 999 C C . ALA A 1 132 ? -9.069 -1.046 4.601 1.00 89.94 132 ALA A C 1
ATOM 1001 O O . ALA A 1 132 ? -9.741 -1.739 5.361 1.00 89.94 132 ALA A O 1
ATOM 1002 N N . GLU A 1 133 ? -9.621 -0.172 3.759 1.00 90.00 133 GLU A N 1
ATOM 1003 C CA . GLU A 1 133 ? -11.061 0.032 3.634 1.00 90.00 133 GLU A CA 1
ATOM 1004 C C . GLU A 1 133 ? -11.774 -1.236 3.151 1.00 90.00 133 GLU A C 1
ATOM 1006 O O . GLU A 1 133 ? -12.763 -1.660 3.753 1.00 90.00 133 GLU A O 1
ATOM 1011 N N . ALA A 1 134 ? -11.247 -1.885 2.108 1.00 88.50 134 ALA A N 1
ATOM 1012 C CA . ALA A 1 134 ? -11.806 -3.124 1.581 1.00 88.50 134 ALA A CA 1
ATOM 1013 C C . ALA A 1 134 ? -11.824 -4.242 2.639 1.00 88.50 134 ALA A C 1
ATOM 1015 O O . ALA A 1 134 ? -12.832 -4.935 2.787 1.00 88.50 134 ALA A O 1
ATOM 1016 N N . ILE A 1 135 ? -10.743 -4.399 3.414 1.00 89.94 135 ILE A N 1
ATOM 1017 C CA . ILE A 1 135 ? -10.681 -5.371 4.519 1.00 89.94 135 ILE A CA 1
ATOM 1018 C C . ILE A 1 135 ? -11.671 -4.985 5.624 1.00 89.94 135 ILE A C 1
ATOM 1020 O O . ILE A 1 135 ? -12.395 -5.839 6.133 1.00 89.94 135 ILE A O 1
ATOM 1024 N N . ALA A 1 136 ? -11.749 -3.705 5.987 1.00 91.88 136 ALA A N 1
ATOM 1025 C CA . ALA A 1 136 ? -12.657 -3.234 7.025 1.00 91.88 136 ALA A CA 1
ATOM 1026 C C . ALA A 1 136 ? -14.133 -3.455 6.668 1.00 91.88 136 ALA A C 1
ATOM 1028 O O . ALA A 1 136 ? -14.906 -3.825 7.551 1.00 91.88 136 ALA A O 1
ATOM 1029 N N . LYS A 1 137 ? -14.518 -3.287 5.397 1.00 90.12 137 LYS A N 1
ATOM 1030 C CA . LYS A 1 137 ? -15.861 -3.623 4.896 1.00 90.12 137 LYS A CA 1
ATOM 1031 C C . LYS A 1 137 ? -16.129 -5.127 4.980 1.00 90.12 137 LYS A C 1
ATOM 1033 O O . LYS A 1 137 ? -17.116 -5.534 5.580 1.00 90.12 137 LYS A O 1
ATOM 1038 N N . ARG A 1 138 ? -15.197 -5.964 4.504 1.00 88.69 138 ARG A N 1
ATOM 1039 C CA . ARG A 1 138 ? -15.315 -7.438 4.573 1.00 88.69 138 ARG A CA 1
ATOM 1040 C C . ARG A 1 138 ? -15.462 -7.975 5.992 1.00 88.69 138 ARG A C 1
ATOM 1042 O O . ARG A 1 138 ? -16.240 -8.893 6.226 1.00 88.69 138 ARG A O 1
ATOM 1049 N N . LEU A 1 139 ? -14.713 -7.408 6.938 1.00 91.50 139 LEU A N 1
ATOM 1050 C CA . LEU A 1 139 ? -14.791 -7.779 8.351 1.00 91.50 139 LEU A CA 1
ATOM 1051 C C . LEU A 1 139 ? -16.026 -7.199 9.051 1.00 91.50 139 LEU A C 1
ATOM 1053 O O . LEU A 1 139 ? -16.273 -7.528 10.208 1.00 91.50 139 LEU A O 1
ATOM 1057 N N . GLY A 1 140 ? -16.781 -6.322 8.386 1.00 90.94 140 GLY A N 1
ATOM 1058 C CA . GLY A 1 140 ? -17.924 -5.631 8.964 1.00 90.94 140 GLY A CA 1
ATOM 1059 C C . GLY A 1 140 ? -17.530 -4.602 10.019 1.00 90.94 140 GLY A C 1
ATOM 1060 O O . GLY A 1 140 ? -18.313 -4.351 10.929 1.00 90.94 140 GLY A O 1
ATOM 1061 N N . ILE A 1 141 ? -16.327 -4.020 9.952 1.00 93.06 141 ILE A N 1
ATOM 1062 C CA . ILE A 1 141 ? -15.908 -2.876 10.782 1.00 93.06 141 ILE A CA 1
ATOM 1063 C C . ILE A 1 141 ? -16.597 -1.611 10.270 1.00 93.06 141 ILE A C 1
ATOM 1065 O O . ILE A 1 141 ? -17.288 -0.944 11.044 1.00 93.06 141 ILE A O 1
ATOM 1069 N N . ILE A 1 142 ? -16.470 -1.352 8.968 1.00 91.06 142 ILE A N 1
ATOM 1070 C CA . ILE A 1 142 ? -17.256 -0.360 8.228 1.00 91.06 142 ILE A CA 1
ATOM 1071 C C . ILE A 1 142 ? -18.523 -1.054 7.714 1.00 91.06 142 ILE A C 1
ATOM 1073 O O . ILE A 1 142 ? -18.452 -2.201 7.274 1.00 91.06 142 ILE A O 1
ATOM 1077 N N . ASP A 1 143 ? -19.675 -0.391 7.806 1.00 83.19 143 ASP A N 1
ATOM 1078 C CA . ASP A 1 143 ? -20.900 -0.871 7.156 1.00 83.19 143 ASP A CA 1
ATOM 1079 C C . ASP A 1 143 ? -20.792 -0.610 5.646 1.00 83.19 143 ASP A C 1
ATOM 1081 O O . ASP A 1 143 ? -20.398 0.473 5.222 1.00 83.19 143 ASP A O 1
ATOM 1085 N N . GLU A 1 144 ? -21.105 -1.610 4.823 1.00 75.56 144 GLU A N 1
ATOM 1086 C CA . GLU A 1 144 ? -21.009 -1.505 3.362 1.00 75.56 144 GLU A CA 1
ATOM 1087 C C . GLU A 1 144 ? -21.902 -0.400 2.776 1.00 75.56 144 GLU A C 1
ATOM 1089 O O . GLU A 1 144 ? -21.617 0.095 1.686 1.00 75.56 144 GLU A O 1
ATOM 1094 N N . ASN A 1 145 ? -22.961 -0.012 3.493 1.00 74.94 145 ASN A N 1
ATOM 1095 C CA . ASN A 1 145 ? -23.884 1.048 3.092 1.00 74.94 145 ASN A CA 1
ATOM 1096 C C . ASN A 1 145 ? -23.522 2.418 3.673 1.00 74.94 145 ASN A C 1
ATOM 1098 O O . ASN A 1 145 ? -24.209 3.395 3.369 1.00 74.94 145 ASN A O 1
ATOM 1102 N N . ASP A 1 146 ? -22.497 2.492 4.521 1.00 70.31 146 ASP A N 1
ATOM 1103 C CA . ASP A 1 146 ? -22.056 3.755 5.092 1.00 70.31 146 ASP A CA 1
ATOM 1104 C C . ASP A 1 146 ? -21.149 4.483 4.099 1.00 70.31 146 ASP A C 1
ATOM 1106 O O . ASP A 1 146 ? -20.155 3.944 3.603 1.00 70.31 146 ASP A O 1
ATOM 1110 N N . SER A 1 147 ? -21.560 5.699 3.754 1.00 62.75 147 SER A N 1
ATOM 1111 C CA . SER A 1 147 ? -20.8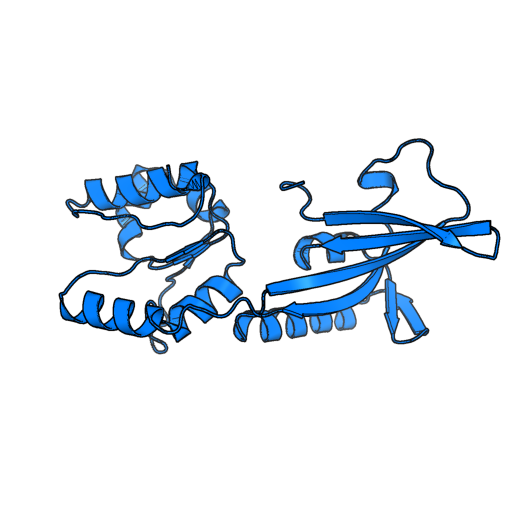76 6.571 2.801 1.00 62.75 147 SER A CA 1
ATOM 1112 C C . SER A 1 147 ? -20.123 7.708 3.489 1.00 62.75 147 SER A C 1
ATOM 1114 O O . SER A 1 147 ? -19.644 8.603 2.796 1.00 62.75 147 SER A O 1
ATOM 1116 N N . GLU A 1 148 ? -20.074 7.731 4.824 1.00 65.69 148 GLU A N 1
ATOM 1117 C CA . GLU A 1 148 ? -19.295 8.722 5.564 1.00 65.69 148 GLU A CA 1
ATOM 1118 C C . GLU A 1 148 ? -17.806 8.325 5.628 1.00 65.69 148 GLU A C 1
ATOM 1120 O O . GLU A 1 148 ? -17.443 7.149 5.661 1.00 65.69 148 GLU A O 1
ATOM 1125 N N . ASP A 1 149 ? -16.917 9.322 5.597 1.00 59.75 149 ASP A N 1
ATOM 1126 C CA . ASP A 1 149 ? -15.462 9.135 5.520 1.00 59.75 149 ASP A CA 1
ATOM 1127 C C . ASP A 1 149 ? -14.904 8.415 6.770 1.00 59.75 149 ASP A C 1
ATOM 1129 O O . ASP A 1 149 ? -14.598 9.026 7.795 1.00 59.75 149 ASP A O 1
ATOM 1133 N N . HIS A 1 150 ? -14.749 7.087 6.698 1.00 78.94 150 HIS A N 1
ATOM 1134 C CA . HIS A 1 150 ? -14.327 6.250 7.835 1.00 78.94 150 HIS A CA 1
ATOM 1135 C C . HIS A 1 150 ? -12.841 5.906 7.892 1.00 78.94 150 HIS A C 1
ATOM 1137 O O . HIS A 1 150 ? -12.419 5.214 8.832 1.00 78.94 150 HIS A O 1
ATOM 1143 N N . VAL A 1 151 ? -12.056 6.352 6.913 1.00 91.88 151 VAL A N 1
ATOM 1144 C CA . VAL A 1 151 ? -10.633 6.028 6.809 1.00 91.88 151 VAL A CA 1
ATOM 1145 C C . VAL A 1 151 ? -9.803 7.296 6.917 1.00 91.88 151 VAL A C 1
ATOM 1147 O O . VAL A 1 151 ? -10.036 8.245 6.182 1.00 91.88 151 VAL A O 1
ATOM 1150 N N . LEU A 1 152 ? -8.820 7.291 7.816 1.00 94.44 152 LEU A N 1
ATOM 1151 C CA . LEU A 1 152 ? -7.846 8.371 7.958 1.00 94.44 152 LEU A CA 1
ATOM 1152 C C . LEU A 1 152 ? -6.437 7.818 7.752 1.00 94.44 152 LEU A C 1
ATOM 1154 O O . LEU A 1 152 ? -6.027 6.853 8.403 1.00 94.44 152 LEU A O 1
ATOM 1158 N N . THR A 1 153 ? -5.663 8.417 6.861 1.00 94.44 153 THR A N 1
ATOM 1159 C CA . THR A 1 153 ? -4.263 8.042 6.672 1.00 94.44 153 THR A CA 1
ATOM 1160 C C . THR A 1 153 ? -3.371 8.674 7.737 1.00 94.44 153 THR A C 1
ATOM 1162 O O . THR A 1 153 ? -3.664 9.733 8.290 1.00 94.44 153 THR A O 1
ATOM 1165 N N . GLY A 1 154 ? -2.215 8.064 8.004 1.00 93.06 154 GLY A N 1
ATOM 1166 C CA . GLY A 1 154 ? -1.203 8.663 8.878 1.00 93.06 154 GLY A CA 1
ATOM 1167 C C . GLY A 1 154 ? -0.716 10.044 8.405 1.00 93.06 154 GLY A C 1
ATOM 1168 O O . GLY A 1 154 ? -0.314 10.865 9.228 1.00 93.06 154 GLY A O 1
ATOM 1169 N N . ALA A 1 155 ? -0.764 10.317 7.095 1.00 91.69 155 ALA A N 1
ATOM 1170 C CA . ALA A 1 155 ? -0.416 11.622 6.537 1.00 91.69 155 ALA A CA 1
ATOM 1171 C C . ALA A 1 155 ? -1.466 12.682 6.897 1.00 91.69 155 ALA A C 1
ATOM 1173 O O . ALA A 1 155 ? -1.100 13.701 7.472 1.00 91.69 155 ALA A O 1
ATOM 1174 N N . GLU A 1 156 ? -2.750 12.405 6.662 1.00 93.94 156 GLU A N 1
ATOM 1175 C CA . GLU A 1 156 ? -3.858 13.299 7.040 1.00 93.94 156 GLU A CA 1
ATOM 1176 C C . GLU A 1 156 ? -3.932 13.485 8.559 1.00 93.94 156 GLU A C 1
ATOM 1178 O O . GLU A 1 156 ? -4.146 14.588 9.055 1.00 93.94 156 GLU A O 1
ATOM 1183 N N . LEU A 1 157 ? -3.671 12.422 9.329 1.00 94.81 157 LEU A N 1
ATOM 1184 C CA . LEU A 1 157 ? -3.590 12.517 10.781 1.00 94.81 157 LEU A CA 1
ATOM 1185 C C . LEU A 1 157 ? -2.531 13.543 11.211 1.00 94.81 157 LEU A C 1
ATOM 1187 O O . LEU A 1 157 ? -2.791 14.323 12.123 1.00 94.81 157 LEU A O 1
ATOM 1191 N N . ASN A 1 158 ? -1.360 13.585 10.567 1.00 94.00 158 ASN A N 1
ATOM 1192 C CA . ASN A 1 158 ? -0.303 14.556 10.886 1.00 94.00 158 ASN A CA 1
ATOM 1193 C C . ASN A 1 158 ? -0.687 16.015 10.599 1.00 94.00 158 ASN A C 1
ATOM 1195 O O . ASN A 1 158 ? -0.072 16.911 11.174 1.00 94.00 158 ASN A O 1
ATOM 1199 N N . GLU A 1 159 ? -1.664 16.258 9.726 1.00 95.50 159 GLU A N 1
ATOM 1200 C CA . GLU A 1 159 ? -2.146 17.608 9.413 1.00 95.50 159 GLU A CA 1
ATOM 1201 C C . GLU A 1 159 ? -3.081 18.155 10.495 1.00 95.50 159 GLU A C 1
ATOM 1203 O O . GLU A 1 159 ? -3.203 19.368 10.652 1.00 95.50 159 GLU A O 1
ATOM 1208 N N . LEU A 1 160 ? -3.705 17.271 11.275 1.00 94.81 160 LEU A N 1
ATOM 1209 C CA . LEU A 1 160 ? -4.554 17.648 12.398 1.00 94.81 160 LEU A CA 1
ATOM 1210 C C . LEU A 1 160 ? -3.705 17.900 13.646 1.00 94.81 160 LEU A C 1
ATOM 1212 O O . LEU A 1 160 ? -2.802 17.121 13.956 1.00 94.81 160 LEU A O 1
ATOM 1216 N N . SER A 1 161 ? -4.051 18.917 14.433 1.00 96.12 161 SER A N 1
ATOM 1217 C CA . SER A 1 161 ? -3.588 19.031 15.825 1.00 96.12 161 SER A CA 1
ATOM 1218 C C . SER A 1 161 ? -4.230 17.963 16.723 1.00 96.12 161 SER A C 1
ATOM 1220 O O . SER A 1 161 ? -5.203 17.307 16.342 1.00 96.12 161 SER A O 1
ATOM 1222 N N . ASP A 1 162 ? -3.695 17.748 17.928 1.00 93.50 162 ASP A N 1
ATOM 1223 C CA . ASP A 1 162 ? -4.305 16.828 18.900 1.00 93.50 162 ASP A CA 1
ATOM 1224 C C . ASP A 1 162 ? -5.727 17.278 19.270 1.00 93.50 162 ASP A C 1
ATOM 1226 O O . ASP A 1 162 ? -6.645 16.460 19.300 1.00 93.50 162 ASP A O 1
ATOM 1230 N N . GLU A 1 163 ? -5.941 18.582 19.455 1.00 94.19 163 GLU A N 1
ATOM 1231 C CA . GLU A 1 163 ? -7.239 19.155 19.811 1.00 94.19 163 GLU A CA 1
ATOM 1232 C C . GLU A 1 163 ? -8.275 19.056 18.683 1.00 94.19 163 GLU A C 1
ATOM 1234 O O . GLU A 1 163 ? -9.472 18.912 18.947 1.00 94.19 163 GLU A O 1
ATOM 1239 N N . GLU A 1 164 ? -7.850 19.173 17.423 1.00 95.12 164 GLU A N 1
ATOM 1240 C CA . GLU A 1 164 ? -8.727 18.964 16.266 1.00 95.12 164 GLU A CA 1
ATOM 1241 C C . GLU A 1 164 ? -9.068 17.491 16.115 1.00 95.12 164 GLU A C 1
ATOM 1243 O O . GLU A 1 164 ? -10.245 17.142 16.002 1.00 95.12 164 GLU A O 1
ATOM 1248 N N . PHE A 1 165 ? -8.055 16.626 16.185 1.00 95.44 165 PHE A N 1
ATOM 1249 C CA . PHE A 1 165 ? -8.242 15.195 16.031 1.00 95.44 165 PHE A CA 1
ATOM 1250 C C . PHE A 1 165 ? -9.161 14.623 17.112 1.00 95.44 165 PHE A C 1
ATOM 1252 O O . PHE A 1 165 ? -10.059 13.850 16.800 1.00 95.44 165 PHE A O 1
ATOM 1259 N N . GLU A 1 166 ? -9.040 15.063 18.364 1.00 93.69 166 GLU A N 1
ATOM 1260 C CA . GLU A 1 166 ? -9.947 14.666 19.448 1.00 93.69 166 GLU A CA 1
ATOM 1261 C C . GLU A 1 166 ? -11.427 14.931 19.155 1.00 93.69 166 GLU A C 1
ATOM 1263 O O . GLU A 1 166 ? -12.283 14.185 19.630 1.00 93.69 166 GLU A O 1
ATOM 1268 N N . LYS A 1 167 ? -11.756 15.967 18.377 1.00 92.44 167 LYS A N 1
ATOM 1269 C CA . LYS A 1 167 ? -13.149 16.289 18.025 1.00 92.44 167 LYS A CA 1
ATOM 1270 C C . LYS A 1 167 ? -13.697 15.365 16.945 1.00 92.44 167 LYS A C 1
ATOM 1272 O O . LYS A 1 167 ? -14.894 15.086 16.942 1.00 92.44 167 LYS A O 1
ATOM 1277 N N . VAL A 1 168 ? -12.833 14.893 16.049 1.00 92.06 168 VAL A N 1
ATOM 1278 C CA . VAL A 1 168 ? -13.217 14.107 14.867 1.00 92.06 168 VAL A CA 1
ATOM 1279 C C . VAL A 1 168 ? -12.861 12.626 14.975 1.00 92.06 168 VAL A C 1
ATOM 1281 O O . VAL A 1 168 ? -13.318 11.841 14.157 1.00 92.06 168 VAL A O 1
ATOM 1284 N N . VAL A 1 169 ? -12.111 12.198 15.998 1.00 92.56 169 VAL A N 1
ATOM 1285 C CA . VAL A 1 169 ? -11.650 10.805 16.162 1.00 92.56 169 VAL A CA 1
ATOM 1286 C C . VAL A 1 169 ? -12.806 9.798 16.106 1.00 92.56 169 VAL A C 1
ATOM 1288 O O . VAL A 1 169 ? -12.648 8.704 15.578 1.00 92.56 169 VAL A O 1
ATOM 1291 N N . GLY A 1 170 ? -13.994 10.198 16.570 1.00 90.62 170 GLY A N 1
ATOM 1292 C CA . GLY A 1 170 ? -15.206 9.383 16.535 1.00 90.62 170 GLY A CA 1
ATOM 1293 C C . GLY A 1 170 ? -15.810 9.146 15.147 1.00 90.62 170 GLY A C 1
ATOM 1294 O O . GLY A 1 170 ? -16.702 8.308 15.031 1.00 90.62 170 GLY A O 1
ATOM 1295 N N . GLN A 1 171 ? -15.356 9.844 14.110 1.00 90.31 171 GLN A N 1
ATOM 1296 C CA . GLN A 1 171 ? -15.837 9.686 12.730 1.00 90.31 171 GLN A CA 1
ATOM 1297 C C . GLN A 1 171 ? -15.148 8.504 12.030 1.00 90.31 171 GLN A C 1
ATOM 1299 O O . GLN A 1 171 ? -15.760 7.795 11.234 1.00 90.31 171 GLN A O 1
ATOM 1304 N N . TYR A 1 172 ? -13.906 8.210 12.421 1.00 92.06 172 TYR A N 1
ATOM 1305 C CA . TYR A 1 172 ? -13.070 7.212 11.763 1.00 92.06 172 TYR A CA 1
ATOM 1306 C C . TYR A 1 172 ? -13.149 5.846 12.448 1.00 92.06 172 TYR A C 1
ATOM 1308 O O . TYR A 1 172 ? -13.210 5.732 13.675 1.00 92.06 172 TYR A O 1
ATOM 1316 N N . SER A 1 173 ? -13.130 4.790 11.640 1.00 92.19 173 SER A N 1
ATOM 1317 C CA . SER A 1 173 ? -13.096 3.394 12.102 1.00 92.19 173 SER A CA 1
ATOM 1318 C C . SER A 1 173 ? -11.885 2.635 11.554 1.00 92.19 173 SER A C 1
ATOM 1320 O O . SER A 1 173 ? -11.604 1.523 12.004 1.00 92.19 173 SER A O 1
ATOM 1322 N N . VAL A 1 174 ? -11.147 3.237 10.618 1.00 94.81 174 VAL A N 1
ATOM 1323 C CA . VAL A 1 174 ? -9.943 2.680 10.005 1.00 94.81 174 VAL A CA 1
ATOM 1324 C C . VAL A 1 174 ? -8.859 3.750 9.954 1.00 94.81 174 VAL A C 1
ATOM 1326 O O . VAL A 1 174 ? -9.099 4.877 9.527 1.00 94.81 174 VAL A O 1
ATOM 1329 N N . TYR A 1 175 ? -7.647 3.377 10.347 1.00 95.44 175 TYR A N 1
ATOM 1330 C CA . TYR A 1 175 ? -6.459 4.204 10.196 1.00 95.44 175 TYR A CA 1
ATOM 1331 C C . TYR A 1 175 ? -5.424 3.460 9.354 1.00 95.44 175 TYR A C 1
ATOM 1333 O O . TYR A 1 175 ? -4.975 2.379 9.740 1.00 95.44 175 TYR A O 1
ATOM 1341 N N . ALA A 1 176 ? -5.060 4.023 8.203 1.00 93.06 176 ALA A N 1
ATOM 1342 C CA . ALA A 1 176 ? -4.176 3.392 7.221 1.00 93.06 176 ALA A CA 1
ATOM 1343 C C . ALA A 1 176 ? -2.804 4.078 7.161 1.00 93.06 176 ALA A C 1
ATOM 1345 O O . ALA A 1 176 ? -2.665 5.250 7.518 1.00 93.06 176 ALA A O 1
ATOM 1346 N N . ARG A 1 177 ? -1.773 3.373 6.671 1.00 90.00 177 ARG A N 1
ATOM 1347 C CA . ARG A 1 177 ? -0.389 3.888 6.565 1.00 90.00 177 ARG A CA 1
ATOM 1348 C C . ARG A 1 177 ? 0.144 4.509 7.875 1.00 90.00 177 ARG A C 1
ATOM 1350 O O . ARG A 1 177 ? 0.911 5.471 7.824 1.00 90.00 177 ARG A O 1
ATOM 1357 N N . VAL A 1 178 ? -0.264 4.001 9.037 1.00 91.00 178 VAL A N 1
ATOM 1358 C CA . VAL A 1 178 ? 0.095 4.609 10.330 1.00 91.00 178 VAL A CA 1
ATOM 1359 C C . VAL A 1 178 ? 1.478 4.195 10.842 1.00 91.00 178 VAL A C 1
ATOM 1361 O O . VAL A 1 178 ? 1.939 3.075 10.611 1.00 91.00 178 VAL A O 1
ATOM 1364 N N . SER A 1 179 ? 2.124 5.093 11.586 1.00 88.62 179 SER A N 1
ATOM 1365 C CA . SER A 1 179 ? 3.362 4.831 12.324 1.00 88.62 179 SER A CA 1
ATOM 1366 C C . SER A 1 179 ? 3.085 4.375 13.771 1.00 88.62 179 SER A C 1
ATOM 1368 O O . SER A 1 179 ? 1.949 4.474 14.250 1.00 88.62 179 SER A O 1
ATOM 1370 N N . PRO A 1 180 ? 4.097 3.882 14.512 1.00 87.56 180 PRO A N 1
ATOM 1371 C CA . PRO A 1 180 ? 3.950 3.590 15.940 1.00 87.56 180 PRO A CA 1
ATOM 1372 C C . PRO A 1 180 ? 3.458 4.796 16.759 1.00 87.56 180 PRO A C 1
ATOM 1374 O O . PRO A 1 180 ? 2.597 4.655 17.625 1.00 87.56 180 PRO A O 1
ATOM 1377 N N . GLU A 1 181 ? 3.926 6.005 16.446 1.00 89.75 181 GLU A N 1
ATOM 1378 C CA . GLU A 1 181 ? 3.519 7.234 17.136 1.00 89.75 181 GLU A CA 1
ATOM 1379 C C . GLU A 1 181 ? 2.033 7.552 16.909 1.00 89.75 181 GLU A C 1
ATOM 1381 O O . GLU A 1 181 ? 1.333 7.985 17.831 1.00 89.75 181 GLU A O 1
ATOM 1386 N N . HIS A 1 182 ? 1.521 7.286 15.701 1.00 93.69 182 HIS A N 1
ATOM 1387 C CA . HIS A 1 182 ? 0.101 7.454 15.378 1.00 93.69 182 HIS A CA 1
ATOM 1388 C C . HIS A 1 182 ? -0.796 6.553 16.221 1.00 93.69 182 HIS A C 1
ATOM 1390 O O . HIS A 1 182 ? -1.833 7.015 16.690 1.00 93.69 182 HIS A O 1
ATOM 1396 N N . LYS A 1 183 ? -0.395 5.302 16.476 1.00 92.19 183 LYS A N 1
ATOM 1397 C CA . LYS A 1 183 ? -1.161 4.365 17.318 1.00 92.19 183 LYS A CA 1
ATOM 1398 C C . LYS A 1 183 ? -1.401 4.938 18.711 1.00 92.19 183 LYS A C 1
ATOM 1400 O O . LYS A 1 183 ? -2.538 5.005 19.179 1.00 92.19 183 LYS A O 1
ATOM 1405 N N . VAL A 1 184 ? -0.334 5.432 19.342 1.00 92.12 184 VAL A N 1
ATOM 1406 C CA . VAL A 1 184 ? -0.402 6.069 20.665 1.00 92.12 184 VAL A CA 1
ATOM 1407 C C . VAL A 1 184 ? -1.320 7.289 20.630 1.00 92.12 184 VAL A C 1
ATOM 1409 O O . VAL A 1 184 ? -2.119 7.497 21.546 1.00 92.12 184 VAL A O 1
ATOM 1412 N N . ARG A 1 185 ? -1.230 8.093 19.568 1.00 94.75 185 ARG A N 1
ATOM 1413 C CA . ARG A 1 185 ? -2.060 9.286 19.385 1.00 94.75 185 ARG A CA 1
ATOM 1414 C C . ARG A 1 185 ? -3.550 8.949 19.254 1.00 94.75 185 ARG A C 1
ATOM 1416 O O . ARG A 1 185 ? -4.367 9.569 19.930 1.00 94.75 185 ARG A O 1
ATOM 1423 N N . ILE A 1 186 ? -3.897 7.928 18.468 1.00 95.19 186 ILE A N 1
ATOM 1424 C CA . ILE A 1 186 ? -5.271 7.422 18.303 1.00 95.19 186 ILE A CA 1
ATOM 1425 C C . ILE A 1 186 ? -5.840 6.946 19.643 1.00 95.19 186 ILE A C 1
ATOM 1427 O O . ILE A 1 186 ? -6.931 7.363 20.036 1.00 95.19 186 ILE A O 1
ATOM 1431 N N . VAL A 1 187 ? -5.085 6.131 20.387 1.00 94.50 187 VAL A N 1
ATOM 1432 C CA . VAL A 1 187 ? -5.511 5.633 21.705 1.00 94.50 187 VAL A CA 1
ATOM 1433 C C . VAL A 1 187 ? -5.769 6.790 22.672 1.00 94.50 187 VAL A C 1
ATOM 1435 O O . VAL A 1 187 ? -6.811 6.820 23.330 1.00 94.50 187 VAL A O 1
ATOM 1438 N N . LYS A 1 188 ? -4.864 7.775 22.731 1.00 94.94 188 LYS A N 1
ATOM 1439 C CA . LYS A 1 188 ? -5.020 8.954 23.595 1.00 94.94 188 LYS A CA 1
ATOM 1440 C C . LYS A 1 188 ? -6.249 9.786 23.234 1.00 94.94 188 LYS A C 1
ATOM 1442 O O . LYS A 1 188 ? -6.955 10.218 24.141 1.00 94.94 188 LYS A O 1
ATOM 1447 N N . ALA A 1 189 ? -6.525 9.992 21.946 1.00 95.88 189 ALA A N 1
ATOM 1448 C CA . ALA A 1 189 ? -7.696 10.748 21.502 1.00 95.88 189 ALA A CA 1
ATOM 1449 C C . ALA A 1 189 ? -9.006 10.083 21.967 1.00 95.88 189 ALA A C 1
ATOM 1451 O O . ALA A 1 189 ? -9.873 10.742 22.544 1.00 95.88 189 ALA A O 1
ATOM 1452 N N . TRP A 1 190 ? -9.117 8.758 21.835 1.00 95.31 190 TRP A N 1
ATOM 1453 C CA . TRP A 1 190 ? -10.266 8.003 22.346 1.00 95.31 190 TRP A CA 1
ATOM 1454 C C . TRP A 1 190 ? -10.375 8.013 23.877 1.00 95.31 190 TRP A C 1
ATOM 1456 O O . TRP A 1 190 ? -11.475 8.154 24.418 1.00 95.31 190 TRP A O 1
ATOM 1466 N N . GLN A 1 191 ? -9.250 7.913 24.589 1.00 95.50 191 GLN A N 1
ATOM 1467 C CA . GLN A 1 191 ? -9.226 8.018 26.052 1.00 95.50 191 GLN A CA 1
ATOM 1468 C C . GLN A 1 191 ? -9.682 9.398 26.540 1.00 95.50 191 GLN A C 1
ATOM 1470 O O . GLN A 1 191 ? -10.427 9.486 27.516 1.00 95.50 191 GLN A O 1
ATOM 1475 N N . LYS A 1 192 ? -9.301 10.477 25.847 1.00 94.88 192 LYS A N 1
ATOM 1476 C CA . LYS A 1 192 ? -9.761 11.840 26.158 1.00 94.88 192 LYS A CA 1
ATOM 1477 C C . LYS A 1 192 ? -11.258 12.040 25.902 1.00 94.88 192 LYS A C 1
ATOM 1479 O O . LYS A 1 192 ? -11.889 12.807 26.622 1.00 94.88 192 LYS A O 1
ATOM 1484 N N . GLN A 1 193 ? -11.863 11.275 24.989 1.00 92.12 193 GLN A N 1
ATOM 1485 C CA . GLN A 1 193 ? -13.325 11.167 24.867 1.00 92.12 193 GLN A CA 1
ATOM 1486 C C . GLN A 1 193 ? -13.987 10.305 25.967 1.00 92.12 193 GLN A C 1
ATOM 1488 O O . GLN A 1 193 ? -15.174 9.977 25.883 1.00 92.12 193 GLN A O 1
ATOM 1493 N N . GLY A 1 194 ? -13.240 9.899 26.998 1.00 94.06 194 GLY A N 1
ATOM 1494 C CA . GLY A 1 194 ? -13.748 9.112 28.120 1.00 94.06 194 GLY A CA 1
ATOM 1495 C C . GLY A 1 194 ? -14.001 7.640 27.788 1.00 94.06 194 GLY A C 1
ATOM 1496 O O . GLY A 1 194 ? -14.734 6.972 28.517 1.00 94.06 194 GLY A O 1
ATOM 1497 N N . LYS A 1 195 ? -13.440 7.120 26.688 1.00 95.62 195 LYS A N 1
ATOM 1498 C CA . LYS A 1 195 ? -13.553 5.698 26.341 1.00 95.62 195 LYS A CA 1
ATOM 1499 C C . LYS A 1 195 ? -12.477 4.876 27.045 1.00 95.62 195 LYS A C 1
ATOM 1501 O O . LYS A 1 195 ? -11.331 5.300 27.177 1.00 95.62 195 LYS A O 1
ATOM 1506 N N . VAL A 1 196 ? -12.840 3.659 27.439 1.00 95.88 196 VAL A N 1
ATOM 1507 C CA . VAL A 1 196 ? -11.871 2.622 27.806 1.00 95.88 196 VAL A CA 1
ATOM 1508 C C . VAL A 1 196 ? -11.429 1.942 26.516 1.00 95.88 196 VAL A C 1
ATOM 1510 O O . VAL A 1 196 ? -12.268 1.442 25.770 1.00 95.88 196 VAL A O 1
ATOM 1513 N N . VAL A 1 197 ? -10.127 1.956 26.243 1.00 95.06 197 VAL A N 1
ATOM 1514 C CA . VAL A 1 197 ? -9.551 1.459 24.988 1.00 95.06 197 VAL A CA 1
ATOM 1515 C C . VAL A 1 197 ? -8.709 0.224 25.276 1.00 95.06 197 VAL A C 1
ATOM 1517 O O . VAL A 1 197 ? -7.853 0.254 26.159 1.00 95.06 197 VAL A O 1
ATOM 1520 N N . ALA A 1 198 ? -8.939 -0.840 24.512 1.00 93.75 198 ALA A N 1
ATOM 1521 C CA . ALA A 1 198 ? -8.066 -2.003 24.440 1.00 93.75 198 ALA A CA 1
ATOM 1522 C C . ALA A 1 198 ? -7.434 -2.042 23.046 1.00 93.75 198 ALA A C 1
ATOM 1524 O O . ALA A 1 198 ? -8.130 -1.853 22.050 1.00 93.75 198 ALA A O 1
ATOM 1525 N N . MET A 1 199 ? -6.125 -2.273 22.985 1.00 89.94 199 MET A N 1
ATOM 1526 C CA . MET A 1 199 ? -5.383 -2.386 21.735 1.00 89.94 199 MET A CA 1
ATOM 1527 C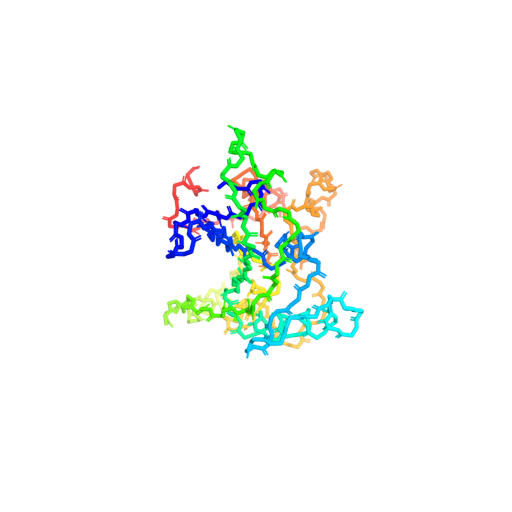 C . MET A 1 199 ? -4.811 -3.795 21.616 1.00 89.94 199 MET A C 1
ATOM 1529 O O . MET A 1 199 ? -4.263 -4.332 22.577 1.00 89.94 199 MET A O 1
ATOM 1533 N N . THR A 1 200 ? -4.958 -4.388 20.437 1.00 86.69 200 THR A N 1
ATOM 1534 C CA . THR A 1 200 ? -4.434 -5.713 20.104 1.00 86.69 200 THR A CA 1
ATOM 1535 C C . THR A 1 200 ? -3.610 -5.602 18.832 1.00 86.69 200 THR A C 1
ATOM 1537 O O . THR A 1 200 ? -4.079 -5.006 17.864 1.00 86.69 200 THR A O 1
ATOM 1540 N N . GLY A 1 201 ? -2.424 -6.198 18.820 1.00 79.25 201 GLY A N 1
ATOM 1541 C CA . GLY A 1 201 ? -1.557 -6.255 17.650 1.00 79.25 201 GLY A CA 1
ATOM 1542 C C . GLY A 1 201 ? -0.495 -7.337 17.819 1.00 79.25 201 GLY A C 1
ATOM 1543 O O . GLY A 1 201 ? -0.259 -7.819 18.929 1.00 79.25 201 GLY A O 1
ATOM 1544 N N . ASP A 1 202 ? 0.071 -7.784 16.706 1.00 70.19 202 ASP A N 1
ATOM 1545 C CA . ASP A 1 202 ? 1.027 -8.889 16.621 1.00 70.19 202 ASP A CA 1
ATOM 1546 C C . ASP A 1 202 ? 2.470 -8.420 16.360 1.00 70.19 202 ASP A C 1
ATOM 1548 O O . ASP A 1 202 ? 3.393 -9.238 16.325 1.00 70.19 202 ASP A O 1
ATOM 1552 N N . GLY A 1 203 ? 2.692 -7.110 16.210 1.00 58.53 203 GLY A N 1
ATOM 1553 C CA . GLY A 1 203 ? 3.994 -6.532 15.910 1.00 58.53 203 GLY A CA 1
ATOM 1554 C C . GLY A 1 203 ? 4.740 -6.010 17.138 1.00 58.53 203 GLY A C 1
ATOM 1555 O O . GLY A 1 203 ? 4.162 -5.550 18.116 1.00 58.53 203 GLY A O 1
ATOM 1556 N N . VAL A 1 204 ? 6.072 -5.939 17.034 1.00 50.91 204 VAL A N 1
ATOM 1557 C CA . VAL A 1 204 ? 6.926 -5.183 17.981 1.00 50.91 204 VAL A CA 1
ATOM 1558 C C . VAL A 1 204 ? 6.566 -3.682 18.004 1.00 50.91 204 VAL A C 1
ATOM 1560 O O . VAL A 1 204 ? 6.911 -2.973 18.939 1.00 50.91 204 VAL A O 1
ATOM 1563 N N . ASN A 1 205 ? 5.842 -3.217 16.977 1.00 43.22 205 ASN A N 1
ATOM 1564 C CA . ASN A 1 205 ? 5.297 -1.866 16.818 1.00 43.22 205 ASN A CA 1
ATOM 1565 C C . ASN A 1 205 ? 3.982 -1.626 17.593 1.00 43.22 205 ASN A C 1
ATOM 1567 O O . ASN A 1 205 ? 3.335 -0.603 17.362 1.00 43.22 205 ASN A O 1
ATOM 1571 N N . ASP A 1 206 ? 3.525 -2.589 18.398 1.00 50.81 206 ASP A N 1
ATOM 1572 C CA . ASP A 1 206 ? 2.336 -2.491 19.262 1.00 50.81 206 ASP A CA 1
ATOM 1573 C C . ASP A 1 206 ? 2.694 -2.407 20.761 1.00 50.81 206 ASP A C 1
ATOM 1575 O O . ASP A 1 206 ? 1.796 -2.401 21.603 1.00 50.81 206 ASP A O 1
ATOM 1579 N N . ALA A 1 207 ? 3.996 -2.355 21.083 1.00 39.78 207 ALA A N 1
ATOM 1580 C CA . ALA A 1 207 ? 4.544 -2.226 22.436 1.00 39.78 207 ALA A CA 1
ATOM 1581 C C . ALA A 1 207 ? 4.792 -0.766 22.848 1.00 39.78 207 ALA A C 1
ATOM 1583 O O . ALA A 1 207 ? 5.152 0.052 21.970 1.00 39.78 207 ALA A O 1
#

Sequence (207 aa):
DSDRKLMSTVHPLPDGKFLVAVKGAPDQLLKRCVARDKAGDVAPIDEKVNDLIHTNNSEMAHQALRVLAGAYKIVDSIPENLTSEELENNLIFTGLIGMIDPERAEAAEAVRVAKEAGIRPIMITGDHQDTAEAIAKRLGIIDENDSEDHVLTGAELNELSDEEFEKVVGQYSVYARVSPEHKVRIVKAWQKQGKVVAMTGDGVNDA

Mean predicted aligned error: 6.57 Å

Radius of gyration: 20.78 Å; Cα contacts (8 Å, |Δi|>4): 317; chains: 1; bounding box: 54×36×55 Å

Foldseek 3Di:
DLVQQKDWDWAADPVQKIKIKMKGDPVRLVVQEQWADDPNDIDGDDPVNVVVQVVVVLVLLLVLWDKMWIWIDIGNDDDPDPDCVVRRHHIYTYHMDTDHPDDDPCQLVVCVVCVVVVHQAAAEELADQSSQVSVCCVSVNDPPPDPQDAEAEQVNVVVDDLVRCLVCLVRHRYYYSHALVVVVSSCVSCVVVVDDDDDDDDDPSRD